Protein AF-A0A1J0R4N8-F1 (afdb_monomer_lite)

Radius of gyration: 33.68 Å; chains: 1; bounding box: 66×41×117 Å

pLDDT: mean 84.37, std 12.67, range [44.47, 95.69]

Organism: NCBI:txid5691

Secondary s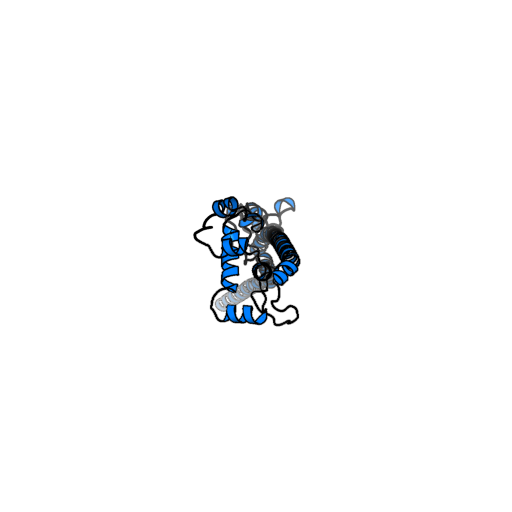tructure (DSSP, 8-state):
-HHHHHHHHHHHHHHHHHHHHHTTSSTTHHHHHHHHHHHHHHT---PPPEEESSTT-TT--EEEHHHHHHHHHHHHHHHHHTT--HHHHHHHH-TTTT-SHHHHHHTT-GGG-TT-SHHHHHHHHHHHHHHHSSSHHHHHHHHHHTSSPPHHHHHHHHHHHHHHHHHHHHHHHHHHHHHHHHHHHHHHHHHHHHHHHHHHHHHHH--SGGG--TTS-------GGGSTTTT--S-HHHHSSPPPTTTGGGSTTT-HHHHHHH-

InterPro domains:
  IPR025932 Trypanosome variant surface glycoprotein, B-type, N-terminal domain [PF13206] (22-263)

Sequence (263 aa):
MQQLTEILLAIALSIIFVARYTSAADQNAKEFKDMCALVKLLIKTIPDAVVALEPTNPSSDTTSIEKAVSGIVKRIKKLNLTVVEQEIEEVLKEKTKYDSWQKVKDAKRDGYFKTGEYKTVEELRKIYDEIIKNDPPAQQWRATYKLPFPEAKGQKLRPAFRQLSEAALALQSESQTLQNRARTSQNAALRPALSALYGKAYEKSLTSDGQLKATELWAEKPPKAAFPCATATAQHTQMCTPASTAAAANRPGGALAADIICL

Structure (mmCIF, N/CA/C/O backbone):
data_AF-A0A1J0R4N8-F1
#
_entry.id   AF-A0A1J0R4N8-F1
#
loop_
_atom_site.group_PDB
_atom_site.id
_atom_site.type_symbol
_atom_site.label_atom_id
_atom_site.label_alt_id
_atom_site.label_comp_id
_atom_site.label_asym_id
_atom_site.label_entity_id
_atom_site.label_seq_id
_atom_site.pdbx_PDB_ins_code
_atom_site.Cartn_x
_atom_site.Cartn_y
_atom_site.Cartn_z
_atom_site.occupancy
_atom_site.B_iso_or_equiv
_atom_site.auth_seq_id
_atom_site.auth_comp_id
_atom_site.auth_asym_id
_atom_site.auth_atom_id
_atom_site.pdbx_PDB_model_num
ATOM 1 N N . MET A 1 1 ? 17.150 -6.303 -85.631 1.00 54.25 1 MET A N 1
ATOM 2 C CA . MET A 1 1 ? 18.014 -7.074 -84.705 1.00 54.25 1 MET A CA 1
ATOM 3 C C . MET A 1 1 ? 18.535 -6.225 -83.550 1.00 54.25 1 MET A C 1
ATOM 5 O O . MET A 1 1 ? 18.325 -6.634 -82.425 1.00 54.25 1 MET A O 1
ATOM 9 N N . GLN A 1 2 ? 19.106 -5.039 -83.788 1.00 52.66 2 GLN A N 1
ATOM 10 C CA . GLN A 1 2 ? 19.698 -4.174 -82.747 1.00 52.66 2 GLN A CA 1
ATOM 11 C C . GLN A 1 2 ? 18.733 -3.749 -81.618 1.00 52.66 2 GLN A C 1
ATOM 13 O O . GLN A 1 2 ? 19.093 -3.781 -80.449 1.00 52.66 2 GLN A O 1
ATOM 18 N N . GLN A 1 3 ? 17.473 -3.468 -81.957 1.00 53.50 3 GLN A N 1
ATOM 19 C CA . GLN A 1 3 ? 16.422 -3.130 -80.986 1.00 53.50 3 GLN A CA 1
ATOM 20 C C . GLN A 1 3 ? 16.043 -4.303 -80.062 1.00 53.50 3 GLN A C 1
ATOM 22 O O . GLN A 1 3 ? 15.664 -4.095 -78.916 1.00 53.50 3 GLN A O 1
ATOM 27 N N . LEU A 1 4 ? 16.165 -5.546 -80.545 1.00 56.44 4 LEU A N 1
ATOM 28 C CA . LEU A 1 4 ? 15.848 -6.739 -79.755 1.00 56.44 4 LEU A CA 1
ATOM 29 C C . LEU A 1 4 ? 16.944 -7.014 -78.714 1.00 56.44 4 LEU A C 1
ATOM 31 O O . LEU A 1 4 ? 16.650 -7.430 -77.596 1.00 56.44 4 LEU A O 1
ATOM 35 N N . THR A 1 5 ? 18.204 -6.746 -79.072 1.00 64.56 5 THR A N 1
ATOM 36 C CA . THR A 1 5 ? 19.367 -6.931 -78.198 1.00 64.56 5 THR A CA 1
ATOM 37 C C . THR A 1 5 ? 19.393 -5.925 -77.046 1.00 64.56 5 THR A C 1
ATOM 39 O O . THR A 1 5 ? 19.723 -6.305 -75.925 1.00 64.56 5 THR A O 1
ATOM 42 N N . GLU A 1 6 ? 18.989 -4.671 -77.278 1.00 63.34 6 GLU A N 1
ATOM 43 C CA . GLU A 1 6 ? 18.889 -3.659 -76.212 1.00 63.34 6 GLU A CA 1
ATOM 44 C C . GLU A 1 6 ? 17.753 -3.952 -75.224 1.00 63.34 6 GLU A C 1
ATOM 46 O O . GLU A 1 6 ? 17.936 -3.814 -74.014 1.00 63.34 6 GLU A O 1
ATOM 51 N N . ILE A 1 7 ? 16.609 -4.442 -75.715 1.00 66.69 7 ILE A N 1
ATOM 52 C CA . ILE A 1 7 ? 15.480 -4.844 -74.862 1.00 66.69 7 ILE A CA 1
ATOM 53 C C . ILE A 1 7 ? 15.866 -6.041 -73.979 1.00 66.69 7 ILE A C 1
ATOM 55 O O . ILE A 1 7 ? 15.589 -6.040 -72.781 1.00 66.69 7 ILE A O 1
ATOM 59 N N . LEU A 1 8 ? 16.561 -7.040 -74.534 1.00 66.81 8 LEU A N 1
ATOM 60 C CA . LEU A 1 8 ? 17.031 -8.205 -73.773 1.00 66.81 8 LEU A CA 1
ATOM 61 C C . LEU A 1 8 ? 18.074 -7.834 -72.708 1.00 66.81 8 LEU A C 1
ATOM 63 O O . LEU A 1 8 ? 18.021 -8.362 -71.597 1.00 66.81 8 LEU A O 1
ATOM 67 N N . LEU A 1 9 ? 18.980 -6.897 -73.006 1.00 66.62 9 LEU A N 1
ATOM 68 C CA . LEU A 1 9 ? 19.971 -6.405 -72.045 1.00 66.62 9 LEU A CA 1
ATOM 69 C C . LEU A 1 9 ? 19.313 -5.610 -70.904 1.00 66.62 9 LEU A C 1
ATOM 71 O O . LEU A 1 9 ? 19.652 -5.815 -69.738 1.00 66.62 9 LEU A O 1
ATOM 75 N N . ALA A 1 10 ? 18.340 -4.749 -71.222 1.00 62.66 10 ALA A N 1
ATOM 76 C CA . ALA A 1 10 ? 17.587 -3.987 -70.229 1.00 62.66 10 ALA A CA 1
ATOM 77 C C . ALA A 1 10 ? 16.784 -4.905 -69.293 1.00 62.66 10 ALA A C 1
ATOM 79 O O . ALA A 1 10 ? 16.782 -4.698 -68.078 1.00 62.66 10 ALA A O 1
ATOM 80 N N . ILE A 1 11 ? 16.162 -5.962 -69.826 1.00 65.25 11 ILE A N 1
ATOM 81 C CA . ILE A 1 11 ? 15.432 -6.961 -69.032 1.00 65.25 11 ILE A CA 1
ATOM 82 C C . ILE A 1 11 ? 16.395 -7.760 -68.142 1.00 65.25 11 ILE A C 1
ATOM 84 O O . ILE A 1 11 ? 16.130 -7.917 -66.951 1.00 65.25 11 ILE A O 1
ATOM 88 N N . ALA A 1 12 ? 17.538 -8.206 -68.672 1.00 63.66 12 ALA A N 1
ATOM 89 C CA . ALA A 1 12 ? 18.538 -8.937 -67.894 1.00 63.66 12 ALA A CA 1
ATOM 90 C C . ALA A 1 12 ? 19.103 -8.090 -66.738 1.00 63.66 12 ALA A C 1
ATOM 92 O O . ALA A 1 12 ? 19.186 -8.568 -65.607 1.00 63.66 12 ALA A O 1
ATOM 93 N N . LEU A 1 13 ? 19.414 -6.812 -66.986 1.00 55.12 13 LEU A N 1
ATOM 94 C CA . LEU A 1 13 ? 19.850 -5.879 -65.944 1.00 55.12 13 LEU A CA 1
ATOM 95 C C . LEU A 1 13 ? 18.746 -5.633 -64.906 1.00 55.12 13 LEU A C 1
ATOM 97 O O . LEU A 1 13 ? 19.024 -5.661 -63.710 1.00 55.12 13 LEU A O 1
ATOM 101 N N . SER A 1 14 ? 17.492 -5.480 -65.337 1.00 53.75 14 SER A N 1
ATOM 102 C CA . SER A 1 14 ? 16.346 -5.290 -64.435 1.00 53.75 14 SER A CA 1
ATOM 103 C C . SER A 1 14 ? 16.150 -6.487 -63.499 1.00 53.75 14 SER A C 1
ATOM 105 O O . SER A 1 14 ? 15.942 -6.305 -62.302 1.00 53.75 14 SER A O 1
ATOM 107 N N . ILE A 1 15 ? 16.291 -7.716 -64.007 1.00 56.03 15 ILE A N 1
ATOM 108 C CA . ILE A 1 15 ? 16.183 -8.945 -63.205 1.00 56.03 15 ILE A CA 1
ATOM 109 C C . ILE A 1 15 ? 17.337 -9.048 -62.196 1.00 56.03 15 ILE A C 1
ATOM 111 O O . ILE A 1 15 ? 17.105 -9.381 -61.034 1.00 56.03 15 ILE A O 1
ATOM 115 N N . ILE A 1 16 ? 18.567 -8.707 -62.597 1.00 57.62 16 ILE A N 1
ATOM 116 C CA . ILE A 1 16 ? 19.735 -8.707 -61.701 1.00 57.62 16 ILE A CA 1
ATOM 117 C C . ILE A 1 16 ? 19.583 -7.653 -60.593 1.00 57.62 16 ILE A C 1
ATOM 119 O O . ILE A 1 16 ? 19.902 -7.933 -59.437 1.00 57.62 16 ILE A O 1
ATOM 123 N N . PHE A 1 17 ? 19.067 -6.461 -60.912 1.00 50.50 17 PHE A N 1
ATOM 124 C CA . PHE A 1 17 ? 18.805 -5.421 -59.915 1.00 50.50 17 PHE A CA 1
ATOM 125 C C . PHE A 1 17 ? 17.674 -5.828 -58.953 1.00 50.50 17 PHE A C 1
ATOM 127 O O . PHE A 1 17 ? 17.855 -5.733 -57.742 1.00 50.50 17 PHE A O 1
ATOM 134 N N . VAL A 1 18 ? 16.556 -6.374 -59.443 1.00 51.47 18 VAL A N 1
ATOM 135 C CA . VAL A 1 18 ? 15.425 -6.815 -58.597 1.00 51.47 18 VAL A CA 1
ATOM 136 C C . VAL A 1 18 ? 15.798 -8.005 -57.697 1.00 51.47 18 VAL A C 1
ATOM 138 O O . VAL A 1 18 ? 15.399 -8.047 -56.530 1.00 51.47 18 VAL A O 1
ATOM 141 N N . ALA A 1 19 ? 16.625 -8.936 -58.178 1.00 48.19 19 ALA A N 1
ATOM 142 C CA . ALA A 1 19 ? 17.113 -10.060 -57.376 1.00 48.19 19 ALA A CA 1
ATOM 143 C C . ALA A 1 19 ? 18.028 -9.618 -56.215 1.00 48.19 19 ALA A C 1
ATOM 145 O O . ALA A 1 19 ? 18.017 -10.244 -55.159 1.00 48.19 19 ALA A O 1
ATOM 146 N N . ARG A 1 20 ? 18.778 -8.514 -56.366 1.00 49.88 20 ARG A N 1
ATOM 147 C CA . ARG A 1 20 ? 19.627 -7.968 -55.289 1.00 49.88 20 ARG A CA 1
ATOM 148 C C . ARG A 1 20 ? 18.854 -7.186 -54.225 1.00 49.88 20 ARG A C 1
ATOM 150 O O . ARG A 1 20 ? 19.290 -7.157 -53.078 1.00 49.88 20 ARG A O 1
ATOM 157 N N . TYR A 1 21 ? 17.716 -6.583 -54.574 1.00 47.16 21 TYR A N 1
ATOM 158 C CA . TYR A 1 21 ? 16.869 -5.864 -53.612 1.00 47.16 21 TYR A CA 1
ATOM 159 C C . TYR A 1 21 ? 15.943 -6.792 -52.814 1.00 47.16 21 TYR A C 1
ATOM 161 O O . TYR A 1 21 ? 15.677 -6.533 -51.643 1.00 47.16 21 TYR A O 1
ATOM 169 N N . THR A 1 22 ? 15.485 -7.896 -53.406 1.00 44.47 22 THR A N 1
ATOM 170 C CA . THR A 1 22 ? 14.571 -8.844 -52.739 1.00 44.47 22 THR A CA 1
ATOM 171 C C . THR A 1 22 ? 15.272 -9.747 -51.726 1.00 44.47 22 THR A C 1
ATOM 173 O O . THR A 1 22 ? 14.683 -10.072 -50.701 1.00 44.47 22 THR A O 1
ATOM 176 N N . SER A 1 23 ? 16.554 -10.073 -51.925 1.00 48.22 23 SER A N 1
ATOM 177 C CA . SER A 1 23 ? 17.339 -10.816 -50.932 1.00 48.22 23 SER A CA 1
ATOM 178 C C . SER A 1 23 ? 17.710 -9.997 -49.693 1.00 48.22 23 SER A C 1
ATOM 180 O O . SER A 1 23 ? 18.117 -10.591 -48.706 1.00 48.22 23 SER A O 1
ATOM 182 N N . ALA A 1 24 ? 17.627 -8.663 -49.736 1.00 48.69 24 ALA A N 1
ATOM 183 C CA . ALA A 1 24 ? 18.044 -7.785 -48.639 1.00 48.69 24 ALA A CA 1
ATOM 184 C C . ALA A 1 24 ? 16.918 -7.484 -47.629 1.00 48.69 24 ALA A C 1
ATOM 186 O O . ALA A 1 24 ? 17.207 -7.214 -46.469 1.00 48.69 24 ALA A O 1
ATOM 187 N N . ALA A 1 25 ? 15.646 -7.557 -48.039 1.00 53.44 25 ALA A N 1
ATOM 188 C CA . ALA A 1 25 ? 14.509 -7.194 -47.185 1.00 53.44 25 ALA A CA 1
ATOM 189 C C . ALA A 1 25 ? 14.223 -8.203 -46.051 1.00 53.44 25 ALA A C 1
ATOM 191 O O . ALA A 1 25 ? 13.671 -7.813 -45.027 1.00 53.44 25 ALA A O 1
ATOM 192 N N . ASP A 1 26 ? 14.631 -9.467 -46.208 1.00 57.31 26 ASP A N 1
ATOM 193 C CA . ASP A 1 26 ? 14.373 -10.544 -45.235 1.00 57.31 26 ASP A CA 1
ATOM 194 C C . ASP A 1 26 ? 15.620 -11.018 -44.468 1.00 57.31 26 ASP A C 1
ATOM 196 O O . ASP A 1 26 ? 15.500 -11.848 -43.568 1.00 57.31 26 ASP A O 1
ATOM 200 N N . GLN A 1 27 ? 16.815 -10.492 -44.774 1.00 70.56 27 GLN A N 1
ATOM 201 C CA . GLN A 1 27 ? 18.069 -10.940 -44.137 1.00 70.56 27 GLN A CA 1
ATOM 202 C C . GLN A 1 27 ? 18.081 -10.745 -42.621 1.00 70.56 27 GLN A C 1
ATOM 204 O O . GLN A 1 27 ? 18.673 -11.559 -41.922 1.00 70.56 27 GLN A O 1
ATOM 209 N N . ASN A 1 28 ? 17.389 -9.709 -42.140 1.00 77.44 28 ASN A N 1
ATOM 210 C CA . ASN A 1 28 ? 17.361 -9.329 -40.730 1.00 77.44 28 ASN A CA 1
ATOM 211 C C . ASN A 1 28 ? 15.956 -9.441 -40.110 1.00 77.44 28 ASN A C 1
ATOM 213 O O . ASN A 1 28 ? 15.725 -8.987 -38.989 1.00 77.44 28 ASN A O 1
ATOM 217 N N . ALA A 1 29 ? 14.975 -10.005 -40.829 1.00 79.75 29 ALA A N 1
ATOM 218 C CA . ALA A 1 29 ? 13.579 -10.027 -40.381 1.00 79.75 29 ALA A CA 1
ATOM 219 C C . ALA A 1 29 ? 13.396 -10.834 -39.085 1.00 79.75 29 ALA A C 1
ATOM 221 O O . ALA A 1 29 ? 12.592 -10.474 -38.216 1.00 79.75 29 ALA A O 1
ATOM 222 N N . LYS A 1 30 ? 14.166 -11.917 -38.928 1.00 83.25 30 LYS A N 1
ATOM 223 C CA . LYS A 1 30 ? 14.169 -12.733 -37.712 1.00 83.25 30 LYS A CA 1
ATOM 224 C C . LYS A 1 30 ? 14.778 -11.957 -36.542 1.00 83.25 30 LYS A C 1
ATOM 226 O O . LYS A 1 30 ? 14.165 -11.884 -35.481 1.00 83.25 30 LYS A O 1
ATOM 231 N N . GLU A 1 31 ? 15.939 -11.353 -36.746 1.00 83.88 31 GLU A N 1
ATOM 232 C CA . GLU A 1 31 ? 16.668 -10.545 -35.769 1.00 83.88 31 GLU A CA 1
ATOM 233 C C . GLU A 1 31 ? 15.806 -9.366 -35.305 1.00 83.88 31 GLU A C 1
ATOM 235 O O . GLU A 1 31 ? 15.663 -9.138 -34.106 1.00 83.88 31 GLU A O 1
ATOM 240 N N . PHE A 1 32 ? 15.134 -8.680 -36.233 1.00 83.88 32 PHE A N 1
ATOM 241 C CA . PHE A 1 32 ? 14.229 -7.578 -35.922 1.00 83.88 32 PHE A CA 1
ATOM 242 C C . PHE A 1 32 ? 13.027 -8.044 -35.090 1.00 83.88 32 PHE A C 1
ATOM 244 O O . PHE A 1 32 ? 12.632 -7.380 -34.127 1.00 83.88 32 PHE A O 1
ATOM 251 N N . LYS A 1 33 ? 12.455 -9.214 -35.405 1.00 85.81 33 LYS A N 1
ATOM 252 C CA . LYS A 1 33 ? 11.376 -9.823 -34.611 1.00 85.81 33 LYS A CA 1
ATOM 253 C C . LYS A 1 33 ? 11.841 -10.174 -33.195 1.00 85.81 33 LYS A C 1
ATOM 255 O O . LYS A 1 33 ? 11.110 -9.900 -32.238 1.00 85.81 33 LYS A O 1
ATOM 260 N N . ASP A 1 34 ? 13.035 -10.744 -33.059 1.00 86.56 34 ASP A N 1
ATOM 261 C CA . ASP A 1 34 ? 13.631 -11.092 -31.767 1.00 86.56 34 ASP A CA 1
ATOM 262 C C . ASP A 1 34 ? 13.902 -9.814 -30.942 1.00 86.56 34 ASP A C 1
ATOM 264 O O . ASP A 1 34 ? 13.509 -9.730 -29.774 1.00 86.56 34 ASP A O 1
ATOM 268 N N . MET A 1 35 ? 14.438 -8.755 -31.562 1.00 88.88 35 MET A N 1
ATOM 269 C CA . MET A 1 35 ? 14.619 -7.445 -30.923 1.00 88.88 35 MET A CA 1
ATOM 270 C C . MET A 1 35 ? 13.286 -6.803 -30.515 1.00 88.88 35 MET A C 1
ATOM 272 O O . MET A 1 35 ? 13.175 -6.272 -29.411 1.00 88.88 35 MET A O 1
ATOM 276 N N . CYS A 1 36 ? 12.231 -6.907 -31.330 1.00 87.56 36 CYS A N 1
ATOM 277 C CA . CYS A 1 36 ? 10.890 -6.448 -30.954 1.00 87.56 36 CYS A CA 1
ATOM 278 C C . CYS A 1 36 ? 10.353 -7.178 -29.712 1.00 87.56 36 CYS A C 1
ATOM 280 O O . CYS A 1 36 ? 9.673 -6.570 -28.882 1.00 87.56 36 CYS A O 1
ATOM 282 N N . ALA A 1 37 ? 10.628 -8.479 -29.574 1.00 90.19 37 ALA A N 1
ATOM 283 C CA . ALA A 1 37 ? 10.253 -9.241 -28.386 1.00 90.19 37 ALA A CA 1
ATOM 284 C C . ALA A 1 37 ? 11.021 -8.761 -27.142 1.00 90.19 37 ALA A C 1
ATOM 286 O O . ALA A 1 37 ? 10.414 -8.603 -26.081 1.00 90.19 37 ALA A O 1
ATOM 287 N N . LEU A 1 38 ? 12.313 -8.447 -27.284 1.00 92.50 38 LEU A N 1
ATOM 288 C CA . LEU A 1 38 ? 13.119 -7.849 -26.217 1.00 92.50 38 LEU A CA 1
ATOM 289 C C . LEU A 1 38 ? 12.609 -6.458 -25.821 1.00 92.50 38 LEU A C 1
ATOM 291 O O . LEU A 1 38 ? 12.445 -6.202 -24.632 1.00 92.50 38 LEU A O 1
ATOM 295 N N . VAL A 1 39 ? 12.266 -5.590 -26.781 1.00 92.06 39 VAL A N 1
ATOM 296 C CA . VAL A 1 39 ? 11.642 -4.287 -26.482 1.00 92.06 39 VAL A CA 1
ATOM 297 C C . VAL A 1 39 ? 10.373 -4.493 -25.662 1.00 92.06 39 VAL A C 1
ATOM 299 O O . VAL A 1 39 ? 10.239 -3.897 -24.598 1.00 92.06 39 VAL A O 1
ATOM 302 N N . LYS A 1 40 ? 9.471 -5.381 -26.109 1.00 91.62 40 LYS A N 1
ATOM 303 C CA . LYS A 1 40 ? 8.220 -5.692 -25.397 1.00 91.62 40 LYS A CA 1
ATOM 304 C C . LYS A 1 40 ? 8.459 -6.198 -23.977 1.00 91.62 40 LYS A C 1
ATOM 306 O O . LYS A 1 40 ? 7.655 -5.893 -23.104 1.00 91.62 40 LYS A O 1
ATOM 311 N N . LEU A 1 41 ? 9.525 -6.964 -23.749 1.00 92.00 41 LEU A N 1
ATOM 312 C CA . LEU A 1 41 ? 9.912 -7.432 -22.421 1.00 92.00 41 LEU A CA 1
ATOM 313 C C . LEU A 1 41 ? 10.419 -6.279 -21.541 1.00 92.00 41 LEU A C 1
ATOM 315 O O . LEU A 1 41 ? 9.984 -6.164 -20.400 1.00 92.00 41 LEU A O 1
ATOM 319 N N . LEU A 1 42 ? 11.298 -5.422 -22.072 1.00 91.94 42 LEU A N 1
ATOM 320 C CA . LEU A 1 42 ? 11.951 -4.337 -21.328 1.00 91.94 42 LEU A CA 1
ATOM 321 C C . LEU A 1 42 ? 10.999 -3.195 -20.944 1.00 91.94 42 LEU A C 1
ATOM 323 O O . LEU A 1 42 ? 11.244 -2.519 -19.950 1.00 91.94 42 LEU A O 1
ATOM 327 N N . ILE A 1 43 ? 9.917 -2.988 -21.703 1.00 91.88 43 ILE A N 1
ATOM 328 C CA . ILE A 1 43 ? 8.888 -1.976 -21.395 1.00 91.88 43 ILE A CA 1
ATOM 329 C C . ILE A 1 43 ? 7.690 -2.541 -20.624 1.00 91.88 43 ILE A C 1
ATOM 331 O O . ILE A 1 43 ? 6.748 -1.800 -20.333 1.00 91.88 43 ILE A O 1
ATOM 335 N N . LYS A 1 44 ? 7.671 -3.854 -20.358 1.00 90.38 44 LYS A N 1
ATOM 336 C CA . LYS A 1 44 ? 6.523 -4.537 -19.759 1.00 90.38 44 LYS A CA 1
ATOM 337 C C . LYS A 1 44 ? 6.281 -4.050 -18.331 1.00 90.38 44 LYS A C 1
ATOM 339 O O . LYS A 1 44 ? 7.216 -3.840 -17.566 1.00 90.38 44 LYS A O 1
ATOM 344 N N . THR A 1 45 ? 5.008 -3.985 -17.955 1.00 91.31 45 THR A N 1
ATOM 345 C CA . THR A 1 45 ? 4.572 -3.790 -16.568 1.00 91.31 45 THR A CA 1
ATOM 346 C C . THR A 1 45 ? 5.154 -4.867 -15.650 1.00 91.31 45 THR A C 1
ATOM 348 O O . THR A 1 45 ? 5.044 -6.063 -15.950 1.00 91.31 45 THR A O 1
ATOM 351 N N . ILE A 1 46 ? 5.658 -4.463 -14.489 1.00 89.31 46 ILE A N 1
ATOM 352 C CA . ILE A 1 46 ? 5.957 -5.332 -13.352 1.00 89.31 46 ILE A CA 1
ATOM 353 C C . ILE A 1 46 ? 4.792 -5.170 -12.361 1.00 89.31 46 ILE A C 1
ATOM 355 O O . ILE A 1 46 ? 4.762 -4.190 -11.616 1.00 89.31 46 ILE A O 1
ATOM 359 N N . PRO A 1 47 ? 3.783 -6.061 -12.391 1.00 85.94 47 PRO A N 1
ATOM 360 C CA . PRO A 1 47 ? 2.545 -5.856 -11.647 1.00 85.94 47 PRO A CA 1
ATOM 361 C C . PRO A 1 47 ? 2.763 -5.938 -10.134 1.00 85.94 47 PRO A C 1
ATOM 363 O O . PRO A 1 47 ? 3.662 -6.631 -9.648 1.00 85.94 47 PRO A O 1
ATOM 366 N N . ASP A 1 48 ? 1.890 -5.260 -9.390 1.00 88.31 48 ASP A N 1
ATOM 367 C CA . ASP A 1 48 ? 1.783 -5.444 -7.947 1.00 88.31 48 ASP A CA 1
ATOM 368 C C . ASP A 1 48 ? 1.280 -6.851 -7.608 1.00 88.31 48 ASP A C 1
ATOM 370 O O . ASP A 1 48 ? 0.507 -7.467 -8.347 1.00 88.31 48 ASP A O 1
ATOM 374 N N . ALA A 1 49 ? 1.704 -7.353 -6.448 1.00 85.88 49 ALA A N 1
ATOM 375 C CA . ALA A 1 49 ? 1.184 -8.599 -5.914 1.00 85.88 49 ALA A CA 1
ATOM 376 C C . ALA A 1 49 ? -0.290 -8.441 -5.505 1.00 85.88 49 ALA A C 1
ATOM 378 O O . ALA A 1 49 ? -0.688 -7.455 -4.876 1.00 85.88 49 ALA A O 1
ATOM 379 N N . VAL A 1 50 ? -1.086 -9.459 -5.821 1.00 90.00 50 VAL A N 1
ATOM 380 C CA . VAL A 1 50 ? -2.504 -9.543 -5.463 1.00 90.00 50 VAL A CA 1
ATOM 381 C C . VAL A 1 50 ? -2.764 -10.771 -4.601 1.00 90.00 50 VAL A C 1
ATOM 383 O O . VAL A 1 50 ? -1.998 -11.734 -4.615 1.00 90.00 50 VAL A O 1
ATOM 386 N N . VAL A 1 51 ? -3.859 -10.733 -3.848 1.00 89.44 51 VAL A N 1
ATOM 387 C CA . VAL A 1 51 ? -4.339 -11.855 -3.035 1.00 89.44 51 VAL A CA 1
ATOM 388 C C . VAL A 1 51 ? -5.750 -12.236 -3.457 1.00 89.44 51 VAL A C 1
ATOM 390 O O . VAL A 1 51 ? -6.555 -11.366 -3.794 1.00 89.44 51 VAL A O 1
ATOM 393 N N . ALA A 1 52 ? -6.054 -13.532 -3.436 1.00 88.50 52 ALA A N 1
ATOM 394 C CA . ALA A 1 52 ? -7.409 -14.030 -3.643 1.00 88.50 52 ALA A CA 1
ATOM 395 C C . ALA A 1 52 ? -8.315 -13.613 -2.473 1.00 88.50 52 ALA A C 1
ATOM 397 O O . ALA A 1 52 ? -7.894 -13.643 -1.314 1.00 88.50 52 ALA A O 1
ATOM 398 N N . LEU A 1 53 ? -9.560 -13.234 -2.771 1.00 83.25 53 LEU A N 1
ATOM 399 C CA . LEU A 1 53 ? -10.576 -12.966 -1.747 1.00 83.25 53 LEU A CA 1
ATOM 400 C C . LEU A 1 53 ? -10.967 -14.242 -0.983 1.00 83.25 53 LEU A C 1
ATOM 402 O O . LEU A 1 53 ? -11.221 -14.179 0.219 1.00 83.25 53 LEU A O 1
ATOM 406 N N . GLU A 1 54 ? -10.948 -15.389 -1.659 1.00 85.12 54 GLU A N 1
ATOM 407 C CA . GLU A 1 54 ? -11.165 -16.720 -1.097 1.00 85.12 54 GLU A CA 1
ATOM 408 C C . GLU A 1 54 ? -9.949 -17.614 -1.401 1.00 85.12 54 GLU A C 1
ATOM 410 O O . GLU A 1 54 ? -9.850 -18.176 -2.491 1.00 85.12 54 GLU A O 1
ATOM 415 N N . PRO A 1 55 ? -9.007 -17.785 -0.452 1.00 75.69 55 PRO A N 1
ATOM 416 C CA . PRO A 1 55 ? -7.743 -18.491 -0.698 1.00 75.69 55 PRO A CA 1
ATOM 417 C C . PRO A 1 55 ? -7.898 -19.951 -1.144 1.00 75.69 55 PRO A C 1
ATOM 419 O O . PRO A 1 55 ? -7.003 -20.506 -1.772 1.00 75.69 55 PRO A O 1
ATOM 422 N N . THR A 1 56 ? -9.020 -20.584 -0.800 1.00 85.44 56 THR A N 1
ATOM 423 C CA . THR A 1 56 ? -9.329 -21.981 -1.133 1.00 85.44 56 THR A CA 1
ATOM 424 C C . THR A 1 56 ? -10.072 -22.136 -2.460 1.00 85.44 56 THR A C 1
ATOM 426 O O . THR A 1 56 ? -10.315 -23.262 -2.884 1.00 85.44 56 THR A O 1
ATOM 429 N N . ASN A 1 57 ? -10.460 -21.032 -3.102 1.00 85.00 57 ASN A N 1
ATOM 430 C CA . ASN A 1 57 ? -11.207 -21.026 -4.351 1.00 85.00 57 ASN A CA 1
ATOM 431 C C . ASN A 1 57 ? -10.303 -20.505 -5.487 1.00 85.00 57 ASN A C 1
ATOM 433 O O . ASN A 1 57 ? -10.035 -19.304 -5.554 1.00 85.00 57 ASN A O 1
ATOM 437 N N . PRO A 1 58 ? -9.838 -21.372 -6.406 1.00 77.25 58 PRO A N 1
ATOM 438 C CA . PRO A 1 58 ? -8.928 -20.975 -7.484 1.00 77.25 58 PRO A CA 1
ATOM 439 C C . PRO A 1 58 ? -9.564 -20.025 -8.511 1.00 77.25 58 PRO A C 1
ATOM 441 O O . PRO A 1 58 ? -8.844 -19.414 -9.295 1.00 77.25 58 PRO A O 1
ATOM 444 N N . SER A 1 59 ? -10.892 -19.883 -8.509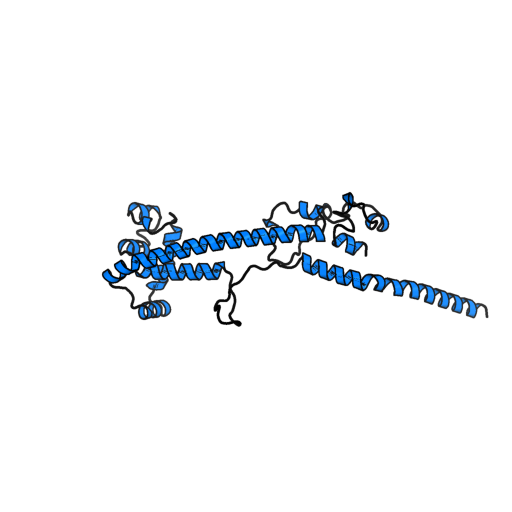 1.00 87.25 59 SER A N 1
ATOM 445 C CA . SER A 1 59 ? -11.635 -18.942 -9.357 1.00 87.25 59 SER A CA 1
ATOM 446 C C . SER A 1 59 ? -12.028 -17.658 -8.624 1.00 87.25 59 SER A C 1
ATOM 448 O O . SER A 1 59 ? -12.790 -16.860 -9.162 1.00 87.25 59 SER A O 1
ATOM 450 N N . SER A 1 60 ? -11.543 -17.460 -7.396 1.00 87.00 60 SER A N 1
ATOM 451 C CA . SER A 1 60 ? -11.811 -16.251 -6.629 1.00 87.00 60 SER A CA 1
ATOM 452 C C . SER A 1 60 ? -11.260 -15.017 -7.333 1.00 87.00 60 SER A C 1
ATOM 454 O O . SER A 1 60 ? -10.098 -14.986 -7.744 1.00 87.00 60 SER A O 1
ATOM 456 N N . ASP A 1 61 ? -12.048 -13.945 -7.313 1.00 91.69 61 ASP A N 1
ATOM 457 C CA . ASP A 1 61 ? -11.551 -12.608 -7.608 1.00 91.69 61 ASP A CA 1
ATOM 458 C C . ASP A 1 61 ? -10.350 -12.268 -6.714 1.00 91.69 61 ASP A C 1
ATOM 460 O O . ASP A 1 61 ? -10.239 -12.719 -5.563 1.00 91.69 61 ASP A O 1
ATOM 464 N N . THR A 1 62 ? -9.455 -11.439 -7.246 1.00 92.12 62 THR A N 1
ATOM 465 C CA . THR A 1 62 ? -8.271 -10.954 -6.532 1.00 92.12 62 THR A CA 1
ATOM 466 C C . THR A 1 62 ? -8.417 -9.491 -6.129 1.00 92.12 62 THR A C 1
ATOM 468 O O . THR A 1 62 ? -9.112 -8.713 -6.779 1.00 92.12 62 THR A O 1
ATOM 471 N N . THR A 1 63 ? -7.712 -9.087 -5.079 1.00 92.62 63 THR A N 1
ATOM 472 C CA . THR A 1 63 ? -7.620 -7.696 -4.630 1.00 92.62 63 THR A CA 1
ATOM 473 C C . THR A 1 63 ? -6.176 -7.331 -4.302 1.00 92.62 63 THR A C 1
ATOM 475 O O . THR A 1 63 ? -5.335 -8.204 -4.080 1.00 92.62 63 THR A O 1
ATOM 478 N N . SER A 1 64 ? -5.882 -6.032 -4.213 1.00 91.00 64 SER A N 1
ATOM 479 C CA . SER A 1 64 ? -4.608 -5.576 -3.656 1.00 91.00 64 SER A CA 1
ATOM 480 C C . SER A 1 64 ? -4.466 -5.998 -2.192 1.00 91.00 64 SER A C 1
ATOM 482 O O . SER A 1 64 ? -5.448 -6.032 -1.436 1.00 91.00 64 SER A O 1
ATOM 484 N N . ILE A 1 65 ? -3.225 -6.274 -1.786 1.00 90.56 65 ILE A N 1
ATOM 485 C CA . ILE A 1 65 ? -2.867 -6.602 -0.400 1.00 90.56 65 ILE A CA 1
ATOM 486 C C . ILE A 1 65 ? -3.326 -5.484 0.546 1.00 90.56 65 ILE A C 1
ATOM 488 O O . ILE A 1 65 ? -3.959 -5.763 1.562 1.00 90.56 65 ILE A O 1
ATOM 492 N N . GLU A 1 66 ? -3.096 -4.217 0.184 1.00 90.06 66 GLU A N 1
ATOM 493 C CA . GLU A 1 66 ? -3.541 -3.054 0.959 1.00 90.06 66 GLU A CA 1
ATOM 494 C C . GLU A 1 66 ? -5.045 -3.079 1.261 1.00 90.06 66 GLU A C 1
ATOM 496 O O . GLU A 1 66 ? -5.454 -2.877 2.409 1.00 90.06 66 GLU A O 1
ATOM 501 N N . LYS A 1 67 ? -5.880 -3.357 0.252 1.00 91.81 67 LYS A N 1
ATOM 502 C CA . LYS A 1 67 ? -7.337 -3.393 0.418 1.00 91.81 67 LYS A CA 1
ATOM 503 C C . LYS A 1 67 ? -7.771 -4.586 1.269 1.00 91.81 67 LYS A C 1
ATOM 505 O O . LYS A 1 67 ? -8.649 -4.424 2.119 1.00 91.81 67 LYS A O 1
ATOM 510 N N . ALA A 1 68 ? -7.142 -5.749 1.092 1.00 90.88 68 ALA A N 1
ATOM 511 C CA . ALA A 1 68 ? -7.408 -6.929 1.914 1.00 90.88 68 ALA A CA 1
ATOM 512 C C . ALA A 1 68 ? -7.080 -6.673 3.395 1.00 90.88 68 ALA A C 1
ATOM 514 O O . ALA A 1 68 ? -7.943 -6.828 4.262 1.00 90.88 68 ALA A O 1
ATOM 515 N N . VAL A 1 69 ? -5.863 -6.203 3.681 1.00 91.94 69 VAL A N 1
ATOM 516 C CA . VAL A 1 69 ? -5.394 -5.934 5.048 1.00 91.94 69 VAL A CA 1
ATOM 517 C C . VAL A 1 69 ? -6.202 -4.811 5.697 1.00 91.94 69 VAL A C 1
ATOM 519 O O . VAL A 1 69 ? -6.661 -4.965 6.828 1.00 91.94 69 VAL A O 1
ATOM 522 N N . SER A 1 70 ? -6.484 -3.722 4.976 1.00 91.88 70 SER A N 1
ATOM 523 C CA . SER A 1 70 ? -7.330 -2.631 5.486 1.00 91.88 70 SER A CA 1
ATOM 524 C C . SER A 1 70 ? -8.752 -3.103 5.801 1.00 91.88 70 SER A C 1
ATOM 526 O O . SER A 1 70 ? -9.339 -2.690 6.803 1.00 91.88 70 SER A O 1
ATOM 528 N N . GLY A 1 71 ? -9.302 -4.016 4.993 1.00 91.44 71 GLY A N 1
ATOM 529 C CA . GLY A 1 71 ? -10.586 -4.660 5.265 1.00 91.44 71 GLY A CA 1
ATOM 530 C C . GLY A 1 71 ? -10.575 -5.488 6.554 1.00 91.44 71 GLY A C 1
ATOM 531 O O . GLY A 1 71 ? -11.514 -5.394 7.348 1.00 91.44 71 GLY A O 1
ATOM 532 N N . ILE A 1 72 ? -9.509 -6.256 6.796 1.00 91.06 72 ILE A N 1
ATOM 533 C CA . ILE A 1 72 ? -9.320 -7.040 8.028 1.00 91.06 72 ILE A CA 1
ATOM 534 C C . ILE A 1 72 ? -9.204 -6.114 9.244 1.00 91.06 72 ILE A C 1
ATOM 536 O O . ILE A 1 72 ? -9.949 -6.280 10.211 1.00 91.06 72 ILE A O 1
ATOM 540 N N . VAL A 1 73 ? -8.343 -5.093 9.174 1.00 93.31 73 VAL A N 1
ATOM 541 C CA . VAL A 1 73 ? -8.169 -4.096 10.244 1.00 93.31 73 VAL A CA 1
ATOM 542 C C . VAL A 1 73 ? -9.494 -3.414 10.569 1.00 93.31 73 VAL A C 1
ATOM 544 O O . VAL A 1 73 ? -9.856 -3.310 11.740 1.00 93.31 73 VAL A O 1
ATOM 547 N N . LYS A 1 74 ? -10.271 -3.010 9.554 1.00 93.56 74 LYS A N 1
ATOM 548 C CA . LYS A 1 74 ? -11.597 -2.410 9.755 1.00 93.56 74 LYS A CA 1
ATOM 549 C C . LYS A 1 74 ? -12.549 -3.359 10.488 1.00 93.56 74 LYS A C 1
ATOM 551 O O . LYS A 1 74 ? -13.233 -2.931 11.416 1.00 93.56 74 LYS A O 1
ATOM 556 N N . ARG A 1 75 ? -12.597 -4.642 10.106 1.00 92.44 75 ARG A N 1
ATOM 557 C CA . ARG A 1 75 ? -13.440 -5.653 10.775 1.00 92.44 75 ARG A CA 1
ATOM 558 C C . ARG A 1 75 ? -13.028 -5.858 12.233 1.00 92.44 75 ARG A C 1
ATOM 560 O O . ARG A 1 75 ? -13.895 -5.929 13.098 1.00 92.44 75 ARG A O 1
ATOM 567 N N . ILE A 1 76 ? -11.727 -5.895 12.515 1.00 93.81 76 ILE A N 1
ATOM 568 C CA . ILE A 1 76 ? -11.204 -6.044 13.879 1.00 93.81 76 ILE A CA 1
ATOM 569 C C . ILE A 1 76 ? -11.495 -4.795 14.720 1.00 93.81 76 ILE A C 1
ATOM 571 O O . ILE A 1 76 ? -12.000 -4.929 15.832 1.00 93.81 76 ILE A O 1
ATOM 575 N N . LYS A 1 77 ? -11.303 -3.584 14.173 1.00 92.94 77 LYS A N 1
ATOM 576 C CA . LYS A 1 77 ? -11.743 -2.331 14.815 1.00 92.94 77 LYS A CA 1
ATOM 577 C C . LYS A 1 77 ? -13.244 -2.371 15.119 1.00 92.94 77 LYS A C 1
ATOM 579 O O . LYS A 1 77 ? -13.641 -2.054 16.235 1.00 92.94 77 LYS A O 1
ATOM 584 N N . LYS A 1 78 ? -14.076 -2.827 14.171 1.00 93.75 78 LYS A N 1
ATOM 585 C CA . LYS A 1 78 ? -15.527 -2.979 14.369 1.00 93.75 78 LYS A CA 1
ATOM 586 C C . LYS A 1 78 ? -15.845 -3.922 15.529 1.00 93.75 78 LYS A C 1
ATOM 588 O O . LYS A 1 78 ? -16.673 -3.572 16.360 1.00 93.75 78 LYS A O 1
ATOM 593 N N . LEU A 1 79 ? -15.175 -5.074 15.621 1.00 93.00 79 LEU A N 1
ATOM 594 C CA . LEU A 1 79 ? -15.325 -6.001 16.750 1.00 93.00 79 LEU A CA 1
ATOM 595 C C . LEU A 1 79 ? -14.901 -5.357 18.074 1.00 93.00 79 LEU A C 1
ATOM 597 O O . LEU A 1 79 ? -15.656 -5.407 19.042 1.00 93.00 79 LEU A O 1
ATOM 601 N N . ASN A 1 80 ? -13.743 -4.699 18.111 1.00 93.50 80 ASN A N 1
ATOM 602 C CA . ASN A 1 80 ? -13.231 -4.036 19.310 1.00 93.50 80 ASN A CA 1
ATOM 603 C C . ASN A 1 80 ? -14.171 -2.930 19.822 1.00 93.50 80 ASN A C 1
ATOM 605 O O . ASN A 1 80 ? -14.350 -2.769 21.026 1.00 93.50 80 ASN A O 1
ATOM 609 N N . LEU A 1 81 ? -14.846 -2.224 18.912 1.00 94.19 81 LEU A N 1
ATOM 610 C CA . LEU A 1 81 ? -15.836 -1.201 19.249 1.00 94.19 81 LEU A CA 1
ATOM 611 C C . LEU A 1 81 ? -17.136 -1.765 19.852 1.00 94.19 81 LEU A C 1
ATOM 613 O O . LEU A 1 81 ? -17.869 -1.020 20.495 1.00 94.19 81 LEU A O 1
ATOM 617 N N . THR A 1 82 ? -17.428 -3.065 19.704 1.00 93.19 82 THR A N 1
ATOM 618 C CA . THR A 1 82 ? -18.622 -3.690 20.319 1.00 93.19 82 THR A CA 1
ATOM 619 C C . THR A 1 82 ? -18.513 -3.889 21.830 1.00 93.19 82 THR A C 1
ATOM 621 O O . THR A 1 82 ? -19.518 -4.147 22.489 1.00 93.19 82 THR A O 1
ATOM 624 N N . VAL A 1 83 ? -17.297 -3.801 22.371 1.00 94.31 83 VAL A N 1
ATOM 625 C CA . VAL A 1 83 ? -16.993 -4.006 23.794 1.00 94.31 83 VAL A CA 1
ATOM 626 C C . VAL A 1 83 ? -16.327 -2.782 24.404 1.00 94.31 83 VAL A C 1
ATOM 628 O O . VAL A 1 83 ? -15.733 -2.889 25.470 1.00 94.31 83 VAL A O 1
ATOM 631 N N . VAL A 1 84 ? -16.367 -1.634 23.733 1.00 92.88 84 VAL A N 1
ATOM 632 C CA . VAL A 1 84 ? -15.688 -0.426 24.201 1.00 92.88 84 VAL A CA 1
ATOM 633 C C . VAL A 1 84 ? -16.238 0.032 25.561 1.00 92.88 84 VAL A C 1
ATOM 635 O O . VAL A 1 84 ? -17.382 -0.255 25.912 1.00 92.88 84 VAL A O 1
ATOM 638 N N . GLU A 1 85 ? -15.410 0.677 26.376 1.00 92.44 85 GLU A N 1
ATOM 639 C CA . GLU A 1 85 ? -15.823 1.269 27.648 1.00 92.44 85 GLU A CA 1
ATOM 640 C C . GLU A 1 85 ? -16.837 2.406 27.418 1.00 92.44 85 GLU A C 1
ATOM 642 O O . GLU A 1 85 ? -16.712 3.160 26.452 1.00 92.44 85 GLU A O 1
ATOM 647 N N . GLN A 1 86 ? -17.814 2.572 28.320 1.00 91.88 86 GLN A N 1
ATOM 648 C CA . GLN A 1 86 ? -18.877 3.587 28.191 1.00 91.88 86 GLN A CA 1
ATOM 649 C C . GLN A 1 86 ? -18.331 5.008 27.986 1.00 91.88 86 GLN A C 1
ATOM 651 O O . GLN A 1 86 ? -18.866 5.781 27.195 1.00 91.88 86 GLN A O 1
ATOM 656 N N . GLU A 1 87 ? -17.229 5.348 28.654 1.00 92.31 87 GLU A N 1
ATOM 657 C CA . GLU A 1 87 ? -16.575 6.653 28.518 1.00 92.31 87 GLU A CA 1
ATOM 658 C C . GLU A 1 87 ? -16.040 6.888 27.099 1.00 92.31 87 GLU A C 1
ATOM 660 O O . GLU A 1 87 ? -16.119 7.996 26.568 1.00 92.31 87 GLU A O 1
ATOM 665 N N . ILE A 1 88 ? -15.516 5.849 26.451 1.00 93.81 88 ILE A N 1
ATOM 666 C CA . ILE A 1 88 ? -15.049 5.936 25.066 1.00 93.81 88 ILE A CA 1
ATOM 667 C C . ILE A 1 88 ? -16.242 5.910 24.109 1.00 93.81 88 ILE A C 1
ATOM 669 O O . ILE A 1 88 ? -16.258 6.653 23.130 1.00 93.81 88 ILE A O 1
ATOM 673 N N . GLU A 1 89 ? -17.273 5.116 24.404 1.00 93.81 89 GLU A N 1
ATOM 674 C CA . GLU A 1 89 ? -18.526 5.111 23.647 1.00 93.81 89 GLU A CA 1
ATOM 675 C C . GLU A 1 89 ? -19.157 6.512 23.593 1.00 93.81 89 GLU A C 1
ATOM 677 O O . GLU A 1 89 ? -19.590 6.960 22.531 1.00 93.81 89 GLU A O 1
ATOM 682 N N . GLU A 1 90 ? -19.145 7.241 24.710 1.00 94.94 90 GLU A N 1
ATOM 683 C CA . GLU A 1 90 ? -19.603 8.629 24.777 1.00 94.94 90 GLU A CA 1
ATOM 684 C C . GLU A 1 90 ? -18.770 9.544 23.862 1.00 94.94 90 GLU A C 1
ATOM 686 O O . GLU A 1 90 ? -19.345 10.361 23.148 1.00 94.94 90 GLU A O 1
ATOM 691 N N . VAL A 1 91 ? -17.442 9.368 23.782 1.00 95.38 91 VAL A N 1
ATOM 692 C CA . VAL A 1 91 ? -16.597 10.125 22.829 1.00 95.38 91 VAL A CA 1
ATOM 693 C C . VAL A 1 91 ? -17.023 9.876 21.382 1.00 95.38 91 VAL A C 1
ATOM 695 O O . VAL A 1 91 ? -17.013 10.791 20.551 1.00 95.38 91 VAL A O 1
ATOM 698 N N . LEU A 1 92 ? -17.413 8.643 21.062 1.00 95.12 92 LEU A N 1
ATOM 699 C CA . LEU A 1 92 ? -17.848 8.268 19.719 1.00 95.12 92 LEU A CA 1
ATOM 700 C C . LEU A 1 92 ? -19.251 8.813 19.392 1.00 95.12 92 LEU A C 1
ATOM 702 O O . LEU A 1 92 ? -19.464 9.270 18.267 1.00 95.12 92 LEU A O 1
ATOM 706 N N . LYS A 1 93 ? -20.179 8.823 20.357 1.00 94.12 93 LYS A N 1
ATOM 707 C CA . LYS A 1 93 ? -21.560 9.318 20.183 1.00 94.12 93 LYS A CA 1
ATOM 708 C C . LYS A 1 93 ? -21.665 10.843 20.191 1.00 94.12 93 LYS A C 1
ATOM 710 O O . LYS A 1 93 ? -22.297 11.418 19.306 1.00 94.12 93 LYS A O 1
ATOM 715 N N . GLU A 1 94 ? -21.034 11.500 21.160 1.00 95.50 94 GLU A N 1
ATOM 716 C CA . GLU A 1 94 ? -21.191 12.933 21.435 1.00 95.50 94 GLU A CA 1
ATOM 717 C C . GLU A 1 94 ? -20.276 13.780 20.535 1.00 95.50 94 GLU A C 1
ATOM 719 O O . GLU A 1 94 ? -19.285 14.377 20.966 1.00 95.50 94 GLU A O 1
ATOM 724 N N . LYS A 1 95 ? -20.599 13.812 19.235 1.00 93.69 95 LYS A N 1
ATOM 725 C CA . LYS A 1 95 ? -19.768 14.435 18.187 1.00 93.69 95 LYS A CA 1
ATOM 726 C C . LYS A 1 95 ? -19.494 15.924 18.431 1.00 93.69 95 LYS A C 1
ATOM 728 O O . LYS A 1 95 ? -18.403 16.385 18.121 1.00 93.69 95 LYS A O 1
ATOM 733 N N . THR A 1 96 ? -20.453 16.655 19.000 1.00 94.94 96 THR A N 1
ATOM 734 C CA . THR A 1 96 ? -20.338 18.092 19.317 1.00 94.94 96 THR A CA 1
ATOM 735 C C . THR A 1 96 ? -19.507 18.347 20.576 1.00 94.94 96 THR A C 1
ATOM 737 O O . THR A 1 96 ? -18.700 19.275 20.617 1.00 94.94 96 THR A O 1
ATOM 740 N N . LYS A 1 97 ? -19.659 17.497 21.601 1.00 95.69 97 LYS A N 1
ATOM 741 C CA . LYS A 1 97 ? -18.876 17.565 22.843 1.00 95.69 97 LYS A CA 1
ATOM 742 C C . LYS A 1 97 ? -17.399 17.260 22.594 1.00 95.69 97 LYS A C 1
ATOM 744 O O . LYS A 1 97 ? -16.541 17.881 23.207 1.00 95.69 97 LYS A O 1
ATOM 749 N N . TYR A 1 98 ? -17.107 16.344 21.673 1.00 95.25 98 TYR A N 1
ATOM 750 C CA . TYR A 1 98 ? -15.755 15.898 21.334 1.00 95.25 98 TYR A CA 1
ATOM 751 C C . TYR A 1 98 ? -15.428 16.174 19.861 1.00 95.25 98 TYR A C 1
ATOM 753 O O . TYR A 1 98 ? -15.069 15.264 19.115 1.00 95.25 98 TYR A O 1
ATOM 761 N N . ASP A 1 99 ? -15.591 17.420 19.423 1.00 94.44 99 ASP A N 1
ATOM 762 C CA . ASP A 1 99 ? -15.382 17.856 18.030 1.00 94.44 99 ASP A CA 1
ATOM 763 C C . ASP A 1 99 ? -13.906 18.073 17.638 1.00 94.44 99 ASP A C 1
ATOM 765 O O . ASP A 1 99 ? -13.601 18.421 16.498 1.00 94.44 99 ASP A O 1
ATOM 769 N N . SER A 1 100 ? -12.986 17.892 18.583 1.00 94.31 100 SER A N 1
ATOM 770 C CA . SER A 1 100 ? -11.562 18.157 18.411 1.00 94.31 100 SER A CA 1
ATOM 771 C C . SER A 1 100 ? -10.726 17.269 19.323 1.00 94.31 100 SER A C 1
ATOM 773 O O . SER A 1 100 ? -11.182 16.796 20.368 1.00 94.31 100 SER A O 1
ATOM 775 N N . TRP A 1 101 ? -9.465 17.057 18.939 1.00 93.50 101 TRP A N 1
ATOM 776 C CA . TRP A 1 101 ? -8.529 16.241 19.715 1.00 93.50 101 TRP A CA 1
ATOM 777 C C . TRP A 1 101 ? -8.305 16.786 21.129 1.00 93.50 101 TRP A C 1
ATOM 779 O O . TRP A 1 101 ? -8.263 16.018 22.088 1.00 93.50 101 TRP A O 1
ATOM 789 N N . GLN A 1 102 ? -8.231 18.113 21.271 1.00 94.50 102 GLN A N 1
ATOM 790 C CA . GLN A 1 102 ? -8.025 18.754 22.567 1.00 94.50 102 GLN A CA 1
ATOM 791 C C . GLN A 1 102 ? -9.147 18.406 23.553 1.00 94.50 102 GLN A C 1
ATOM 793 O O . GLN A 1 102 ? -8.856 17.997 24.669 1.00 94.50 102 GLN A O 1
ATOM 798 N N . LYS A 1 103 ? -10.415 18.423 23.118 1.00 95.06 103 LYS A N 1
ATOM 799 C CA . LYS A 1 103 ? -11.551 18.055 23.980 1.00 95.06 103 LYS A CA 1
ATOM 800 C C . LYS A 1 103 ? -11.522 16.589 24.427 1.00 95.06 103 LYS A C 1
ATOM 802 O O . LYS A 1 103 ? -11.959 16.271 25.530 1.00 95.06 103 LYS A O 1
ATOM 807 N N . VAL A 1 104 ? -10.998 15.684 23.595 1.00 93.44 104 VAL A N 1
ATOM 808 C CA . VAL A 1 104 ? -10.806 14.268 23.968 1.00 93.44 104 VAL A CA 1
ATOM 809 C C . VAL A 1 104 ? -9.720 14.129 25.039 1.00 93.44 104 VAL A C 1
ATOM 811 O O . VAL A 1 104 ? -9.911 13.401 26.016 1.00 93.44 104 VAL A O 1
ATOM 814 N N . LYS A 1 105 ? -8.610 14.863 24.889 1.00 92.69 105 LYS A N 1
ATOM 815 C CA . LYS A 1 105 ? -7.516 14.903 25.871 1.00 92.69 105 LYS A CA 1
ATOM 816 C C . LYS A 1 105 ? -7.923 15.550 27.190 1.00 92.69 105 LYS A C 1
ATOM 818 O O . LYS A 1 105 ? -7.603 15.012 28.243 1.00 92.69 105 LYS A O 1
ATOM 823 N N . ASP A 1 106 ? -8.645 16.668 27.146 1.00 93.94 106 ASP A N 1
ATOM 824 C CA . ASP A 1 106 ? -9.109 17.380 28.344 1.00 93.94 106 ASP A CA 1
ATOM 825 C C . ASP A 1 106 ? -10.020 16.486 29.198 1.00 93.94 106 ASP A C 1
ATOM 827 O O . ASP A 1 106 ? -9.971 16.517 30.427 1.00 93.94 106 ASP A O 1
ATOM 831 N N . ALA A 1 107 ? -10.791 15.611 28.546 1.00 92.12 107 ALA A N 1
ATOM 832 C CA . ALA A 1 107 ? -11.599 14.592 29.206 1.00 92.12 107 ALA A CA 1
ATOM 833 C C . ALA A 1 107 ? -10.809 13.353 29.673 1.00 92.12 107 ALA A C 1
ATOM 835 O O . ALA A 1 107 ? -11.407 12.469 30.283 1.00 92.12 107 ALA A O 1
ATOM 836 N N . LYS A 1 108 ? -9.496 13.276 29.405 1.00 92.06 108 LYS A N 1
ATOM 837 C CA . LYS A 1 108 ? -8.594 12.148 29.719 1.00 92.06 108 LYS A CA 1
ATOM 838 C C . LYS A 1 108 ? -9.013 10.818 29.084 1.00 92.06 108 LYS A C 1
ATOM 840 O O . LYS A 1 108 ? -8.876 9.757 29.689 1.00 92.06 108 LYS A O 1
ATOM 845 N N . ARG A 1 109 ? -9.547 10.873 27.860 1.00 89.69 109 ARG A N 1
ATOM 846 C CA . ARG A 1 109 ? -10.060 9.703 27.114 1.00 89.69 109 ARG A CA 1
ATOM 847 C C . ARG A 1 109 ? -9.203 9.339 25.901 1.00 89.69 109 ARG A C 1
ATOM 849 O O . ARG A 1 109 ? -9.582 8.499 25.090 1.00 89.69 109 ARG A O 1
ATOM 856 N N . ASP A 1 110 ? -8.046 9.973 25.761 1.00 85.50 110 ASP A N 1
ATOM 857 C CA . ASP A 1 110 ? -7.141 9.856 24.620 1.00 85.50 110 ASP A CA 1
ATOM 858 C C . ASP A 1 110 ? -6.397 8.514 24.555 1.00 85.50 110 ASP A C 1
ATOM 860 O O . ASP A 1 110 ? -6.045 8.073 23.463 1.00 85.50 110 ASP A O 1
ATOM 864 N N . GLY A 1 111 ? -6.240 7.807 25.681 1.00 82.56 111 GLY A N 1
ATOM 865 C CA . GLY A 1 111 ? -5.492 6.542 25.755 1.00 82.56 111 GLY A CA 1
ATOM 866 C C . GLY A 1 111 ? -6.009 5.411 24.850 1.00 82.56 111 GLY A C 1
ATOM 867 O O . GLY A 1 111 ? -5.251 4.504 24.504 1.00 82.56 111 GLY A O 1
ATOM 868 N N . TYR A 1 112 ? -7.275 5.463 24.423 1.00 82.38 112 TYR A N 1
ATOM 869 C CA . TYR A 1 112 ? -7.836 4.508 23.460 1.00 82.38 112 TYR A CA 1
ATOM 870 C C . TYR A 1 112 ? -7.422 4.816 22.004 1.00 82.38 112 TYR A C 1
ATOM 872 O O . TYR A 1 112 ? -7.336 3.919 21.164 1.00 82.38 112 TYR A O 1
ATOM 880 N N . PHE A 1 113 ? -7.123 6.078 21.690 1.00 84.31 113 PHE A N 1
ATOM 881 C CA . PHE A 1 113 ? -6.877 6.579 20.336 1.00 84.31 113 PHE A CA 1
ATOM 882 C C . PHE A 1 113 ? -5.368 6.717 20.075 1.00 84.31 113 PHE A C 1
ATOM 884 O O . PHE A 1 113 ? -4.811 7.812 20.047 1.00 84.31 113 PHE A O 1
ATOM 891 N N . LYS A 1 114 ? -4.697 5.576 19.872 1.00 70.12 114 LYS A N 1
ATOM 892 C CA . LYS A 1 114 ? -3.224 5.442 19.888 1.00 70.12 114 LYS A CA 1
ATOM 893 C C . LYS A 1 114 ? -2.415 6.361 18.958 1.00 70.12 114 LYS A C 1
ATOM 895 O O . LYS A 1 114 ? -1.221 6.509 19.188 1.00 70.12 114 LYS A O 1
ATOM 900 N N . THR A 1 115 ? -3.002 6.946 17.912 1.00 72.19 115 THR A N 1
ATOM 901 C CA . THR A 1 115 ? -2.247 7.801 16.974 1.00 72.19 115 THR A CA 1
ATOM 902 C C . THR A 1 115 ? -2.068 9.234 17.468 1.00 72.19 115 THR A C 1
ATOM 904 O O . THR A 1 115 ? -1.267 9.964 16.898 1.00 72.19 115 THR A O 1
ATOM 907 N N . GLY A 1 116 ? -2.817 9.666 18.488 1.00 76.00 116 GLY A N 1
ATOM 908 C CA . GLY A 1 116 ? -2.754 11.052 18.950 1.00 76.00 116 GLY A CA 1
ATOM 909 C C . GLY A 1 116 ? -3.416 12.069 18.009 1.00 76.00 116 GLY A C 1
ATOM 910 O O . GLY A 1 116 ? -3.185 13.266 18.151 1.00 76.00 116 GLY A O 1
ATOM 911 N N . GLU A 1 117 ? -4.211 11.611 17.038 1.00 86.31 117 GLU A N 1
ATOM 912 C CA . GLU A 1 117 ? -4.814 12.454 16.002 1.00 86.31 117 GLU A CA 1
ATOM 913 C C . GLU A 1 117 ? -6.342 12.383 16.031 1.00 86.31 117 GLU A C 1
ATOM 915 O O . GLU A 1 117 ? -6.933 11.306 16.154 1.00 86.31 117 GLU A O 1
ATOM 920 N N . TYR A 1 118 ? -7.000 13.523 15.796 1.00 90.62 118 TYR A N 1
ATOM 921 C CA . TYR A 1 118 ? -8.462 13.580 15.716 1.00 90.62 118 TYR A CA 1
ATOM 922 C C . TYR A 1 118 ? -9.037 12.697 14.599 1.00 90.62 118 TYR A C 1
ATOM 924 O O . TYR A 1 118 ? -10.105 12.108 14.757 1.00 90.62 118 TYR A O 1
ATOM 932 N N . LYS A 1 119 ? -8.295 12.525 13.499 1.00 91.06 119 LYS A N 1
ATOM 933 C CA . LYS A 1 119 ? -8.688 11.673 12.371 1.00 91.06 119 LYS A CA 1
ATOM 934 C C . LYS A 1 119 ? -8.980 10.229 12.797 1.00 91.06 119 LYS A C 1
ATOM 936 O O . LYS A 1 119 ? -9.873 9.595 12.238 1.00 91.06 119 LYS A O 1
ATOM 941 N N . THR A 1 120 ? -8.289 9.718 13.816 1.00 89.50 120 THR A N 1
ATOM 942 C CA . THR A 1 120 ? -8.548 8.378 14.368 1.00 89.50 120 THR A CA 1
ATOM 943 C C . THR A 1 120 ? -9.878 8.318 15.109 1.00 89.50 120 THR A C 1
ATOM 945 O O . THR A 1 120 ? -10.591 7.320 15.012 1.00 89.50 120 THR A O 1
ATOM 948 N N . VAL A 1 121 ? -10.268 9.397 15.793 1.00 93.25 121 VAL A N 1
ATOM 949 C CA . VAL A 1 121 ? -11.602 9.515 16.402 1.00 93.25 121 VAL A CA 1
ATOM 950 C C . VAL A 1 121 ? -12.671 9.496 15.309 1.00 93.25 121 VAL A C 1
ATOM 952 O O . VAL A 1 121 ? -13.642 8.751 15.410 1.00 93.25 121 VAL A O 1
ATOM 955 N N . GLU A 1 122 ? -12.481 10.261 14.232 1.00 94.75 122 GLU A N 1
ATOM 956 C CA . GLU A 1 122 ? -13.415 10.293 13.099 1.00 94.75 122 GLU A CA 1
ATOM 957 C C . GLU A 1 122 ? -13.531 8.940 12.389 1.00 94.75 122 GLU A C 1
ATOM 959 O O . GLU A 1 122 ? -14.632 8.519 12.028 1.00 94.75 122 GLU A O 1
ATOM 964 N N . GLU A 1 123 ? -12.413 8.237 12.199 1.00 93.12 123 GLU A N 1
ATOM 965 C CA . GLU A 1 123 ? -12.398 6.890 11.633 1.00 93.12 123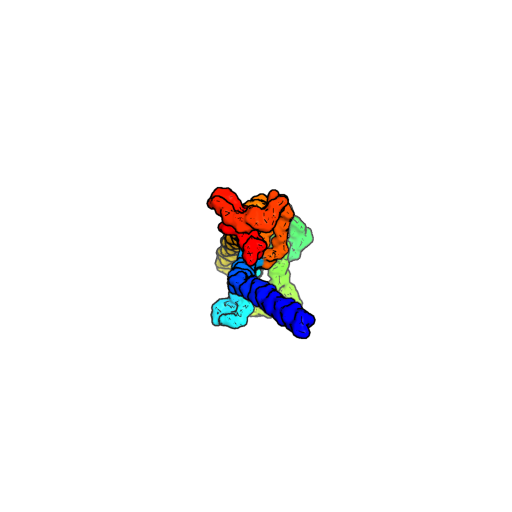 GLU A CA 1
ATOM 966 C C . GLU A 1 123 ? -13.201 5.920 12.507 1.00 93.12 123 GLU A C 1
ATOM 968 O O . GLU A 1 123 ? -14.100 5.234 12.014 1.00 93.12 123 GLU A O 1
ATOM 973 N N . LEU A 1 124 ? -12.927 5.889 13.814 1.00 94.00 124 LEU A N 1
ATOM 974 C CA . LEU A 1 124 ? -13.626 5.000 14.739 1.00 94.00 124 LEU A CA 1
ATOM 975 C C . LEU A 1 124 ? -15.107 5.356 14.867 1.00 94.00 124 LEU A C 1
ATOM 977 O O . LEU A 1 124 ? -15.924 4.446 14.955 1.00 94.00 124 LEU A O 1
ATOM 981 N N . ARG A 1 125 ? -15.482 6.638 14.783 1.00 95.25 125 ARG A N 1
ATOM 982 C CA . ARG A 1 125 ? -16.887 7.065 14.703 1.00 95.25 125 ARG A CA 1
ATOM 983 C C . ARG A 1 125 ? -17.588 6.515 13.473 1.00 95.25 125 ARG A C 1
ATOM 985 O O . ARG A 1 125 ? -18.692 6.002 13.598 1.00 95.25 125 ARG A O 1
ATOM 992 N N . LYS A 1 126 ? -16.953 6.574 12.299 1.00 95.00 126 LYS A N 1
ATOM 993 C CA . LYS A 1 126 ? -17.525 6.000 11.069 1.00 95.00 126 LYS A CA 1
ATOM 994 C C . LYS A 1 126 ? -17.766 4.499 11.224 1.00 95.00 126 LYS A C 1
ATOM 996 O O . LYS A 1 126 ? -18.833 4.019 10.859 1.00 95.00 126 LYS A O 1
ATOM 1001 N N . ILE A 1 127 ? -16.808 3.771 11.800 1.00 94.94 127 ILE A N 1
ATOM 1002 C CA . ILE A 1 127 ? -16.949 2.327 12.045 1.00 94.94 127 ILE A CA 1
ATOM 1003 C C . ILE A 1 127 ? -18.017 2.051 13.113 1.00 94.94 127 ILE A C 1
ATOM 1005 O O . ILE A 1 127 ? -18.803 1.119 12.968 1.00 94.94 127 ILE A O 1
ATOM 1009 N N . TYR A 1 128 ? -18.076 2.861 14.169 1.00 94.81 128 TYR A N 1
ATOM 1010 C CA . TYR A 1 128 ? -19.072 2.741 15.229 1.00 94.81 128 TYR A CA 1
ATOM 1011 C C . TYR A 1 128 ? -20.491 3.011 14.709 1.00 94.81 128 TYR A C 1
ATOM 1013 O O . TYR A 1 128 ? -21.412 2.253 15.011 1.00 94.81 128 TYR A O 1
ATOM 1021 N N . ASP A 1 129 ? -20.661 4.005 13.834 1.00 93.56 129 ASP A N 1
ATOM 1022 C CA . ASP A 1 129 ? -21.924 4.282 13.148 1.00 93.56 129 ASP A CA 1
ATOM 1023 C C . ASP A 1 129 ? -22.404 3.048 12.346 1.00 93.56 129 ASP A C 1
ATOM 1025 O O . ASP A 1 129 ? -23.593 2.747 12.353 1.00 93.56 129 ASP A O 1
ATOM 1029 N N . GLU A 1 130 ? -21.508 2.259 11.732 1.00 93.00 130 GLU A N 1
ATOM 1030 C CA . GLU A 1 130 ? -21.851 0.981 11.062 1.00 93.00 130 GLU A CA 1
ATOM 1031 C C . GLU A 1 130 ? -22.301 -0.144 12.020 1.00 93.00 130 GLU A C 1
ATOM 1033 O O . GLU A 1 130 ? -22.682 -1.230 11.569 1.00 93.00 130 GLU A O 1
ATOM 1038 N N . ILE A 1 131 ? -22.190 0.060 13.335 1.00 91.75 131 ILE A N 1
ATOM 1039 C CA . ILE A 1 131 ? -22.691 -0.850 14.374 1.00 91.75 131 ILE A CA 1
ATOM 1040 C C . ILE A 1 131 ? -24.052 -0.362 14.872 1.00 91.75 131 ILE A C 1
ATOM 1042 O O . ILE A 1 131 ? -24.960 -1.171 15.058 1.00 91.75 131 ILE A O 1
ATOM 1046 N N . ILE A 1 132 ? -24.197 0.946 15.106 1.00 90.56 132 ILE A N 1
ATOM 1047 C CA . ILE A 1 132 ? -25.371 1.501 15.790 1.00 90.56 132 ILE A CA 1
ATOM 1048 C C . ILE A 1 132 ? -26.483 1.994 14.866 1.00 90.56 132 ILE A C 1
ATOM 1050 O O . ILE A 1 132 ? -27.627 2.084 15.323 1.00 90.56 132 ILE A O 1
ATOM 1054 N N . LYS A 1 133 ? -26.186 2.284 13.591 1.00 91.38 133 LYS A N 1
ATOM 1055 C CA . LYS A 1 133 ? -27.177 2.764 12.618 1.00 91.38 133 LYS A CA 1
ATOM 1056 C C . LYS A 1 133 ? -28.400 1.859 12.564 1.00 91.38 133 LYS A C 1
ATOM 1058 O O . LYS A 1 133 ? -28.318 0.645 12.734 1.00 91.38 133 LYS A O 1
ATOM 1063 N N . ASN A 1 134 ? -29.557 2.461 12.321 1.00 89.81 134 ASN A N 1
ATOM 1064 C CA . ASN A 1 134 ? -30.811 1.732 12.184 1.00 89.81 134 ASN A CA 1
ATOM 1065 C C . ASN A 1 134 ? -31.064 1.317 10.726 1.00 89.81 134 ASN A C 1
ATOM 1067 O O . ASN A 1 134 ? -32.129 1.591 10.182 1.00 89.81 134 ASN A O 1
ATOM 1071 N N . ASP A 1 135 ? -30.062 0.716 10.081 1.00 93.38 135 ASP A N 1
ATOM 1072 C CA . ASP A 1 135 ? -30.175 0.166 8.730 1.00 93.38 135 ASP A CA 1
ATOM 1073 C C . ASP A 1 135 ? -30.158 -1.377 8.757 1.00 93.38 135 ASP A C 1
ATOM 1075 O O . ASP A 1 135 ? -29.691 -1.974 9.738 1.00 93.38 135 ASP A O 1
ATOM 1079 N N . PRO A 1 136 ? -30.689 -2.051 7.715 1.00 94.62 136 PRO A N 1
ATOM 1080 C CA . PRO A 1 136 ? -30.761 -3.510 7.698 1.00 94.62 136 PRO A CA 1
ATOM 1081 C C . PRO A 1 136 ? -29.403 -4.208 7.913 1.00 94.62 136 PRO A C 1
ATOM 1083 O O . PRO A 1 136 ? -29.351 -5.138 8.722 1.00 94.62 136 PRO A O 1
ATOM 1086 N N . PRO A 1 137 ? -28.281 -3.765 7.299 1.00 90.50 137 PRO A N 1
ATOM 1087 C CA . PRO A 1 137 ? -26.974 -4.382 7.534 1.00 90.50 137 PRO A CA 1
ATOM 1088 C C . PRO A 1 137 ? -26.500 -4.300 8.993 1.00 90.50 137 PRO A C 1
ATOM 1090 O O . PRO A 1 137 ? -26.016 -5.295 9.539 1.00 90.50 137 PRO A O 1
ATOM 1093 N N . ALA A 1 138 ? -26.640 -3.146 9.654 1.00 91.38 138 ALA A N 1
ATOM 1094 C CA . ALA A 1 138 ? -26.241 -2.990 11.051 1.00 91.38 138 ALA A CA 1
ATOM 1095 C C . ALA A 1 138 ? -27.171 -3.757 12.004 1.00 91.38 138 ALA A C 1
ATOM 1097 O O . ALA A 1 138 ? -26.709 -4.331 12.992 1.00 91.38 138 ALA A O 1
ATOM 1098 N N . GLN A 1 139 ? -28.476 -3.817 11.715 1.00 93.94 139 GLN A N 1
ATOM 1099 C CA . GLN A 1 139 ? -29.422 -4.651 12.463 1.00 93.94 139 GLN A CA 1
ATOM 1100 C C . GLN A 1 139 ? -29.076 -6.140 12.353 1.00 93.94 139 GLN A C 1
ATOM 1102 O O . GLN A 1 139 ? -28.950 -6.805 13.382 1.00 93.94 139 GLN A O 1
ATOM 1107 N N . GLN A 1 140 ? -28.846 -6.647 11.138 1.00 93.56 140 GLN A N 1
ATOM 1108 C CA . GLN A 1 140 ? -28.455 -8.039 10.911 1.00 93.56 140 GLN A CA 1
ATOM 1109 C C . GLN A 1 140 ? -27.143 -8.367 11.628 1.00 93.56 140 GLN A C 1
ATOM 1111 O O . GLN A 1 140 ? -27.050 -9.380 12.316 1.00 93.56 140 GLN A O 1
ATOM 1116 N N . TRP A 1 141 ? -26.142 -7.489 11.532 1.00 90.62 141 TRP A N 1
ATOM 1117 C CA . TRP A 1 141 ? -24.878 -7.652 12.246 1.00 90.62 141 TRP A CA 1
ATOM 1118 C C . TRP A 1 141 ? -25.082 -7.740 13.766 1.00 90.62 141 TRP A C 1
ATOM 1120 O O . TRP A 1 141 ? -24.605 -8.680 14.403 1.00 90.62 141 TRP A O 1
ATOM 1130 N N . ARG A 1 142 ? -25.824 -6.796 14.362 1.00 94.06 142 ARG A N 1
ATOM 1131 C CA . ARG A 1 142 ? -26.116 -6.810 15.806 1.00 94.06 142 ARG A CA 1
ATOM 1132 C C . ARG A 1 142 ? -26.886 -8.055 16.233 1.00 94.06 142 ARG A C 1
ATOM 1134 O O . ARG A 1 142 ? -26.568 -8.606 17.283 1.00 94.06 142 ARG A O 1
ATOM 1141 N N . ALA A 1 143 ? -27.837 -8.521 15.425 1.00 93.31 143 ALA A N 1
ATOM 1142 C CA . ALA A 1 143 ? -28.593 -9.741 15.691 1.00 93.31 143 ALA A CA 1
ATOM 1143 C C . ALA A 1 143 ? -27.689 -10.985 15.675 1.00 93.31 143 ALA A C 1
ATOM 1145 O O . ALA A 1 143 ? -27.712 -11.763 16.630 1.00 93.31 143 ALA A O 1
ATOM 1146 N N . THR A 1 144 ? -26.829 -11.127 14.658 1.00 92.62 144 THR A N 1
ATOM 1147 C CA . THR A 1 144 ? -25.872 -12.242 14.526 1.00 92.62 144 THR A CA 1
ATOM 1148 C C . THR A 1 144 ? -24.977 -12.383 15.757 1.00 92.62 144 THR A C 1
ATOM 1150 O O . THR A 1 144 ? -24.769 -13.490 16.251 1.00 92.62 144 THR A O 1
ATOM 1153 N N . TYR A 1 145 ? -24.476 -11.266 16.289 1.00 90.50 145 TYR A N 1
ATOM 1154 C CA . TYR A 1 145 ? -23.566 -11.269 17.441 1.00 90.50 145 TYR A CA 1
ATOM 1155 C C . TYR A 1 145 ? -24.254 -11.023 18.792 1.00 90.50 145 TYR A C 1
ATOM 1157 O O . TYR A 1 145 ? -23.572 -11.013 19.816 1.00 90.50 145 TYR A O 1
ATOM 1165 N N . LYS A 1 146 ? -25.586 -10.868 18.820 1.00 92.31 146 LYS A N 1
ATOM 1166 C CA . LYS A 1 146 ? -26.387 -10.561 20.021 1.00 92.31 146 LYS A CA 1
ATOM 1167 C C . LYS A 1 146 ? -25.870 -9.322 20.772 1.00 92.31 146 LYS A C 1
ATOM 1169 O O . LYS A 1 146 ? -25.562 -9.389 21.961 1.00 92.31 146 LYS A O 1
ATOM 1174 N N . LEU A 1 147 ? -25.725 -8.217 20.042 1.00 91.94 147 LEU A N 1
ATOM 1175 C CA . LEU A 1 147 ? -25.243 -6.927 20.547 1.00 91.94 147 LEU A CA 1
ATOM 1176 C C . LEU A 1 147 ? -26.400 -6.024 21.025 1.00 91.94 147 LEU A C 1
ATOM 1178 O O . LEU A 1 147 ? -27.485 -6.097 20.445 1.00 91.94 147 LEU A O 1
ATOM 1182 N N . PRO A 1 148 ? -26.165 -5.114 21.993 1.00 91.25 148 PRO A N 1
ATOM 1183 C CA . PRO A 1 148 ? -24.913 -4.923 22.732 1.00 91.25 148 PRO A CA 1
ATOM 1184 C C . PRO A 1 148 ? -24.667 -6.045 23.749 1.00 91.25 148 PRO A C 1
ATOM 1186 O O . PRO A 1 148 ? -25.600 -6.674 24.246 1.00 91.25 148 PRO A O 1
ATOM 1189 N N . PHE A 1 149 ? -23.400 -6.305 24.070 1.00 90.75 149 PHE A N 1
ATOM 1190 C CA . PHE A 1 149 ? -23.077 -7.240 25.143 1.00 90.75 149 PHE A CA 1
ATOM 1191 C C . PHE A 1 149 ? -23.377 -6.621 26.516 1.00 90.75 149 PHE A C 1
ATOM 1193 O O . PHE A 1 149 ? -23.163 -5.423 26.698 1.00 90.75 149 PHE A O 1
ATOM 1200 N N . PRO A 1 150 ? -23.788 -7.424 27.516 1.00 92.31 150 PRO A N 1
ATOM 1201 C CA . PRO A 1 150 ? -23.768 -6.982 28.905 1.00 92.31 150 PRO A CA 1
ATOM 1202 C C . PRO A 1 150 ? -22.355 -6.549 29.313 1.00 92.31 150 PRO A C 1
ATOM 1204 O O . PRO A 1 150 ? -21.382 -7.202 28.925 1.00 92.31 150 PRO A O 1
ATOM 1207 N N . GLU A 1 151 ? -22.238 -5.515 30.146 1.00 91.62 151 GLU A N 1
ATOM 1208 C CA . GLU A 1 151 ? -20.948 -4.917 30.529 1.00 91.62 151 GLU A CA 1
ATOM 1209 C C . GLU A 1 151 ? -19.957 -5.949 31.090 1.00 91.62 151 GLU A C 1
ATOM 1211 O O . GLU A 1 151 ? -18.808 -6.007 30.662 1.00 91.62 151 GLU A O 1
ATOM 1216 N N . ALA A 1 152 ? -20.418 -6.866 31.947 1.00 93.44 152 ALA A N 1
ATOM 1217 C CA . ALA A 1 152 ? -19.583 -7.940 32.491 1.00 93.44 152 ALA A CA 1
ATOM 1218 C C . ALA A 1 152 ? -18.998 -8.870 31.407 1.00 93.44 152 ALA A C 1
ATOM 1220 O O . ALA A 1 152 ? -17.896 -9.399 31.558 1.00 93.44 152 ALA A O 1
ATOM 1221 N N . LYS A 1 153 ? -19.724 -9.084 30.301 1.00 93.56 153 LYS A N 1
ATOM 1222 C CA . LYS A 1 153 ? -19.228 -9.846 29.146 1.00 93.56 153 LYS A CA 1
ATOM 1223 C C . LYS A 1 153 ? -18.273 -8.995 28.310 1.00 93.56 153 LYS A C 1
ATOM 1225 O O . LYS A 1 153 ? -17.223 -9.499 27.918 1.00 93.56 153 LYS A O 1
ATOM 1230 N N . GLY A 1 154 ? -18.604 -7.723 28.080 1.00 93.75 154 GLY A N 1
ATOM 1231 C CA . GLY A 1 154 ? -17.728 -6.765 27.404 1.00 93.75 154 GLY A CA 1
ATOM 1232 C C . GLY A 1 154 ? -16.360 -6.673 28.080 1.00 93.75 154 GLY A C 1
ATOM 1233 O O . GLY A 1 154 ? -15.342 -6.898 27.433 1.00 93.75 154 GLY A O 1
ATOM 1234 N N . GLN A 1 155 ? -16.334 -6.489 29.402 1.00 94.12 155 GLN A N 1
ATOM 1235 C CA . GLN A 1 155 ? -15.112 -6.404 30.203 1.00 94.12 155 GLN A CA 1
ATOM 1236 C C . GLN A 1 155 ? -14.206 -7.638 30.057 1.00 94.12 155 GLN A C 1
ATOM 1238 O O . GLN A 1 155 ? -12.990 -7.492 29.967 1.00 94.12 155 GLN A O 1
ATOM 1243 N N . LYS A 1 156 ? -14.782 -8.845 29.970 1.00 95.00 156 LYS A N 1
ATOM 1244 C CA . LYS A 1 156 ? -14.023 -10.091 29.747 1.00 95.00 156 LYS A CA 1
ATOM 1245 C C . LYS A 1 156 ? -13.464 -10.212 28.326 1.00 95.00 156 LYS A C 1
ATOM 1247 O O . LYS A 1 156 ? -12.431 -10.845 28.137 1.00 95.00 156 LYS A O 1
ATOM 1252 N N . LEU A 1 157 ? -14.136 -9.630 27.332 1.00 94.56 157 LEU A N 1
ATOM 1253 C CA . LEU A 1 157 ? -13.738 -9.694 25.920 1.00 94.56 157 LEU A CA 1
ATOM 1254 C C . LEU A 1 157 ? -12.763 -8.579 25.513 1.00 94.56 157 LEU A C 1
ATOM 1256 O O . LEU A 1 157 ? -11.957 -8.786 24.604 1.00 94.56 157 LEU A O 1
ATOM 1260 N N . ARG A 1 158 ? -12.799 -7.424 26.194 1.00 93.12 158 ARG A N 1
ATOM 1261 C CA . ARG A 1 158 ? -11.937 -6.258 25.923 1.00 93.12 158 ARG A CA 1
ATOM 1262 C C . ARG A 1 158 ? -10.456 -6.614 25.752 1.00 93.12 158 ARG A C 1
ATOM 1264 O O . ARG A 1 158 ? -9.890 -6.181 24.749 1.00 93.12 158 ARG A O 1
ATOM 1271 N N . PRO A 1 159 ? -9.806 -7.397 26.641 1.00 92.38 159 PRO A N 1
ATOM 1272 C CA . PRO A 1 159 ? -8.384 -7.705 26.485 1.00 92.38 159 PRO A CA 1
ATOM 1273 C C . PRO A 1 159 ? -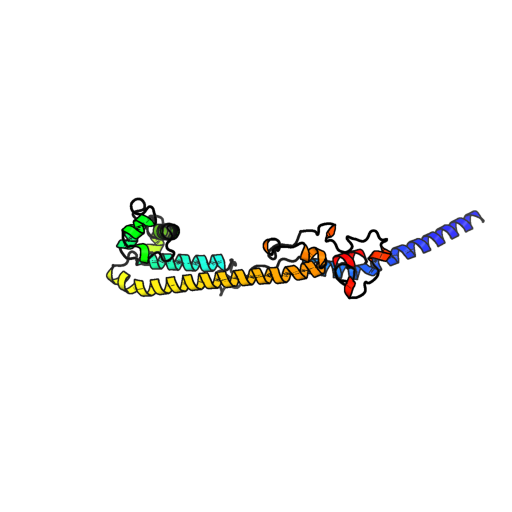8.084 -8.466 25.190 1.00 92.38 159 PRO A C 1
ATOM 1275 O O . PRO A 1 159 ? -7.151 -8.111 24.474 1.00 92.38 159 PRO A O 1
ATOM 1278 N N . ALA A 1 160 ? -8.913 -9.456 24.848 1.00 94.00 160 ALA A N 1
ATOM 1279 C CA . ALA A 1 160 ? -8.736 -10.254 23.639 1.00 94.00 160 ALA A CA 1
ATOM 1280 C C . ALA A 1 160 ? -8.929 -9.409 22.368 1.00 94.00 160 ALA A C 1
ATOM 1282 O O . ALA A 1 160 ? -8.123 -9.480 21.442 1.00 94.00 160 ALA A O 1
ATOM 1283 N N . PHE A 1 161 ? -9.960 -8.561 22.321 1.00 93.56 161 PHE A N 1
ATOM 1284 C CA . PHE A 1 161 ? -10.195 -7.695 21.159 1.00 93.56 161 PHE A CA 1
ATOM 1285 C C . PHE A 1 161 ? -9.157 -6.574 21.035 1.00 93.56 161 PHE A C 1
ATOM 1287 O O . PHE A 1 161 ? -8.784 -6.209 19.915 1.00 93.56 161 PHE A O 1
ATOM 1294 N N . ARG A 1 162 ? -8.618 -6.087 22.161 1.00 89.00 162 ARG A N 1
ATOM 1295 C CA . ARG A 1 162 ? -7.479 -5.163 22.174 1.00 89.00 162 ARG A CA 1
ATOM 1296 C C . ARG A 1 162 ? -6.235 -5.818 21.574 1.00 89.00 162 ARG A C 1
ATOM 1298 O O . ARG A 1 162 ? -5.655 -5.241 20.660 1.00 89.00 162 ARG A O 1
ATOM 1305 N N . GLN A 1 163 ? -5.880 -7.027 22.013 1.00 91.19 163 GLN A N 1
ATOM 1306 C CA . GLN A 1 163 ? -4.745 -7.781 21.464 1.00 91.19 163 GLN A CA 1
ATOM 1307 C C . GLN A 1 163 ? -4.902 -8.046 19.961 1.00 91.19 163 GLN A C 1
ATOM 1309 O O . GLN A 1 163 ? -3.967 -7.827 19.195 1.00 91.19 163 GLN A O 1
ATOM 1314 N N . LEU A 1 164 ? -6.099 -8.444 19.514 1.00 92.81 164 LEU A N 1
ATOM 1315 C CA . LEU A 1 164 ? -6.384 -8.622 18.086 1.00 92.81 164 LEU A CA 1
ATOM 1316 C C . LEU A 1 164 ? -6.224 -7.317 17.299 1.00 92.81 164 LEU A C 1
ATOM 1318 O O . LEU A 1 164 ? -5.681 -7.329 16.197 1.00 92.81 164 LEU A O 1
ATOM 1322 N N . SER A 1 165 ? -6.674 -6.190 17.856 1.00 90.38 165 SER A N 1
ATOM 1323 C CA . SER A 1 165 ? -6.532 -4.876 17.218 1.00 90.38 165 SER A CA 1
ATOM 1324 C C . SER A 1 165 ? -5.069 -4.458 17.096 1.00 90.38 165 SER A C 1
ATOM 1326 O O . SER A 1 165 ? -4.659 -3.962 16.051 1.00 90.38 165 SER A O 1
ATOM 1328 N N . GLU A 1 166 ? -4.269 -4.686 18.136 1.00 89.88 166 GLU A N 1
ATOM 1329 C CA . GLU A 1 166 ? -2.830 -4.411 18.126 1.00 89.88 166 GLU A CA 1
ATOM 1330 C C . GLU A 1 166 ? -2.096 -5.279 17.101 1.00 89.88 166 GLU A C 1
ATOM 1332 O O . GLU A 1 166 ? -1.330 -4.749 16.297 1.00 89.88 166 GLU A O 1
ATOM 1337 N N . ALA A 1 167 ? -2.393 -6.580 17.058 1.00 91.19 167 ALA A N 1
ATOM 1338 C CA . ALA A 1 167 ? -1.831 -7.495 16.069 1.00 91.19 167 ALA A CA 1
ATOM 1339 C C . ALA A 1 167 ? -2.215 -7.097 14.633 1.00 91.19 167 ALA A C 1
ATOM 1341 O O . ALA A 1 167 ? -1.375 -7.117 13.736 1.00 91.19 167 ALA A O 1
ATOM 1342 N N . ALA A 1 168 ? -3.463 -6.677 14.410 1.00 91.19 168 ALA A N 1
ATOM 1343 C CA . ALA A 1 168 ? -3.925 -6.227 13.099 1.00 91.19 168 ALA A CA 1
ATOM 1344 C C . ALA A 1 168 ? -3.214 -4.950 12.631 1.00 91.19 168 ALA A C 1
ATOM 1346 O O . ALA A 1 168 ? -2.851 -4.843 11.461 1.00 91.19 168 ALA A O 1
ATOM 1347 N N . LEU A 1 169 ? -2.998 -3.989 13.535 1.00 89.62 169 LEU A N 1
ATOM 1348 C CA . LEU A 1 169 ? -2.257 -2.762 13.233 1.00 89.62 169 LEU A CA 1
ATOM 1349 C C . LEU A 1 169 ? -0.774 -3.046 12.961 1.00 89.62 169 LEU A C 1
ATOM 1351 O O . LEU A 1 169 ? -0.205 -2.467 12.037 1.00 89.62 169 LEU A O 1
ATOM 1355 N N . ALA A 1 170 ? -0.162 -3.964 13.715 1.00 90.31 170 ALA A N 1
ATOM 1356 C CA . ALA A 1 170 ? 1.204 -4.411 13.459 1.00 90.31 170 ALA A CA 1
ATOM 1357 C C . ALA A 1 170 ? 1.327 -5.056 12.069 1.00 90.31 170 ALA A C 1
ATOM 1359 O O . ALA A 1 170 ? 2.190 -4.661 11.286 1.00 90.31 170 ALA A O 1
ATOM 1360 N N . LEU A 1 171 ? 0.401 -5.955 11.717 1.00 89.81 171 LEU A N 1
ATOM 1361 C CA . LEU A 1 171 ? 0.354 -6.589 10.398 1.00 89.81 171 LEU A CA 1
ATOM 1362 C C . LEU A 1 171 ? 0.126 -5.571 9.270 1.00 89.81 171 LEU A C 1
ATOM 1364 O O . LEU A 1 171 ? 0.709 -5.693 8.196 1.00 89.81 171 LEU A O 1
ATOM 1368 N N . GLN A 1 172 ? -0.701 -4.547 9.501 1.00 92.00 172 GLN A N 1
ATOM 1369 C CA . GLN A 1 172 ? -0.899 -3.462 8.540 1.00 92.00 172 GLN A CA 1
ATOM 1370 C C . GLN A 1 172 ? 0.396 -2.692 8.276 1.00 92.00 172 GLN A C 1
ATOM 1372 O O . GLN A 1 172 ? 0.731 -2.453 7.117 1.00 92.00 172 GLN A O 1
ATOM 1377 N N . SER A 1 173 ? 1.135 -2.350 9.332 1.00 91.56 173 SER A N 1
ATOM 1378 C CA . SER A 1 173 ? 2.427 -1.664 9.230 1.00 91.56 173 SER A CA 1
ATOM 1379 C C . SER A 1 173 ? 3.478 -2.513 8.501 1.00 91.56 173 SER A C 1
ATOM 1381 O O . SER A 1 173 ? 4.165 -2.040 7.590 1.00 91.56 173 SER A O 1
ATOM 1383 N N . GLU A 1 174 ? 3.563 -3.802 8.835 1.00 91.94 174 GLU A N 1
ATOM 1384 C CA . GLU A 1 174 ? 4.467 -4.740 8.168 1.00 91.94 174 GLU A CA 1
ATOM 1385 C C . GLU A 1 174 ? 4.113 -4.898 6.683 1.00 91.94 174 GLU A C 1
ATOM 1387 O O . GLU A 1 174 ? 4.978 -4.797 5.810 1.00 91.94 174 GLU A O 1
ATOM 1392 N N . SER A 1 175 ? 2.823 -5.048 6.375 1.00 91.88 175 SER A N 1
ATOM 1393 C CA . SER A 1 175 ? 2.324 -5.130 5.003 1.00 91.88 175 SER A CA 1
ATOM 1394 C C . SER A 1 175 ? 2.645 -3.873 4.191 1.00 91.88 175 SER A C 1
ATOM 1396 O O . SER A 1 175 ? 3.040 -3.979 3.029 1.00 91.88 175 SER A O 1
ATOM 1398 N N . GLN A 1 176 ? 2.512 -2.680 4.775 1.00 92.56 176 GLN A N 1
ATOM 1399 C CA . GLN A 1 176 ? 2.905 -1.425 4.124 1.00 92.56 176 GLN A CA 1
ATOM 1400 C C . GLN A 1 176 ? 4.412 -1.385 3.847 1.00 92.56 176 GLN A C 1
ATOM 1402 O O . GLN A 1 176 ? 4.832 -1.022 2.750 1.00 92.56 176 GLN A O 1
ATOM 1407 N N . THR A 1 177 ? 5.227 -1.822 4.808 1.00 92.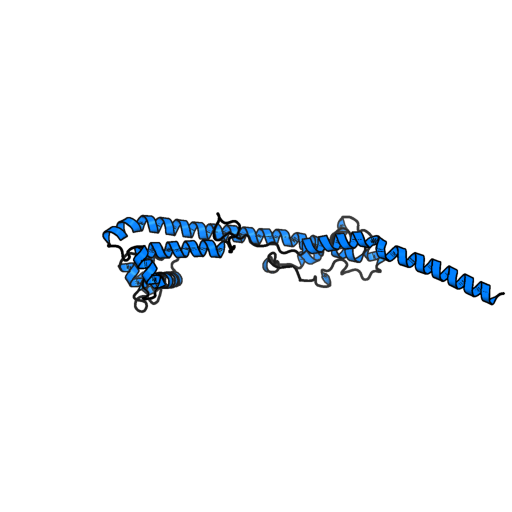88 177 THR A N 1
ATOM 1408 C CA . THR A 1 177 ? 6.688 -1.887 4.661 1.00 92.88 177 THR A CA 1
ATOM 1409 C C . THR A 1 177 ? 7.098 -2.829 3.526 1.00 92.88 177 THR A C 1
ATOM 1411 O O . THR A 1 177 ? 7.911 -2.461 2.675 1.00 92.88 177 THR A O 1
ATOM 1414 N N . LEU A 1 178 ? 6.506 -4.024 3.464 1.00 90.81 178 LEU A N 1
ATOM 1415 C CA . LEU A 1 178 ? 6.772 -4.999 2.404 1.00 90.81 178 LEU A CA 1
ATOM 1416 C C . LEU A 1 178 ? 6.318 -4.497 1.030 1.00 90.81 178 LEU A C 1
ATOM 1418 O O . LEU A 1 178 ? 7.056 -4.652 0.059 1.00 90.81 178 LEU A O 1
ATOM 1422 N N . GLN A 1 179 ? 5.151 -3.855 0.942 1.00 90.62 179 GLN A N 1
ATOM 1423 C CA . GLN A 1 179 ? 4.668 -3.259 -0.309 1.00 90.62 179 GLN A CA 1
ATOM 1424 C C . GLN A 1 179 ? 5.588 -2.136 -0.795 1.00 90.62 179 GLN A C 1
ATOM 1426 O O . GLN A 1 179 ? 5.924 -2.088 -1.977 1.00 90.62 179 GLN A O 1
ATOM 1431 N N . ASN A 1 180 ? 6.073 -1.279 0.106 1.00 90.00 180 ASN A N 1
ATOM 1432 C CA . ASN A 1 180 ? 7.052 -0.251 -0.246 1.00 90.00 180 ASN A CA 1
ATOM 1433 C C . ASN A 1 180 ? 8.355 -0.875 -0.757 1.00 90.00 180 ASN A C 1
ATOM 1435 O O . ASN A 1 180 ? 8.863 -0.465 -1.796 1.00 90.00 180 ASN A O 1
ATOM 1439 N N . ARG A 1 181 ? 8.857 -1.925 -0.093 1.00 90.56 181 ARG A N 1
ATOM 1440 C CA . ARG A 1 181 ? 10.045 -2.660 -0.550 1.00 90.56 181 ARG A CA 1
ATOM 1441 C C . ARG A 1 181 ? 9.832 -3.308 -1.921 1.00 90.56 181 ARG A C 1
ATOM 1443 O O . ARG A 1 181 ? 10.750 -3.294 -2.742 1.00 90.56 181 ARG A O 1
ATOM 1450 N N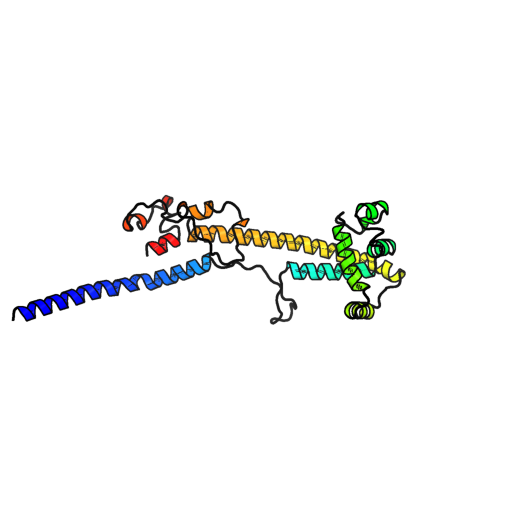 . ALA A 1 182 ? 8.649 -3.861 -2.180 1.00 89.56 182 ALA A N 1
ATOM 1451 C CA . ALA A 1 182 ? 8.304 -4.428 -3.478 1.00 89.56 182 ALA A CA 1
ATOM 1452 C C . ALA A 1 182 ? 8.329 -3.351 -4.571 1.00 89.56 182 ALA A C 1
ATOM 1454 O O . ALA A 1 182 ? 9.012 -3.541 -5.573 1.00 89.56 182 ALA A O 1
ATOM 1455 N N . ARG A 1 183 ? 7.713 -2.186 -4.331 1.00 88.25 183 ARG A N 1
ATOM 1456 C CA . ARG A 1 183 ? 7.737 -1.037 -5.254 1.00 88.25 183 ARG A CA 1
ATOM 1457 C C . ARG A 1 183 ? 9.144 -0.528 -5.538 1.00 88.25 183 ARG A C 1
ATOM 1459 O O . ARG A 1 183 ? 9.517 -0.355 -6.696 1.00 88.25 183 ARG A O 1
ATOM 1466 N N . THR A 1 184 ? 9.970 -0.370 -4.504 1.00 89.00 184 THR A N 1
ATOM 1467 C CA . THR A 1 184 ? 11.388 -0.023 -4.681 1.00 89.00 184 THR A CA 1
ATOM 1468 C C . THR A 1 184 ? 12.109 -1.058 -5.545 1.00 89.00 184 THR A C 1
ATOM 1470 O O . THR A 1 184 ? 12.898 -0.692 -6.411 1.00 89.00 184 THR A O 1
ATOM 1473 N N . SER A 1 185 ? 11.820 -2.347 -5.351 1.00 89.81 185 SER A N 1
ATOM 1474 C CA . SER A 1 185 ? 12.449 -3.433 -6.115 1.00 89.81 185 SER A CA 1
ATOM 1475 C C . SER A 1 185 ? 11.983 -3.459 -7.575 1.00 89.81 185 SER A C 1
ATOM 1477 O O . SER A 1 185 ? 12.802 -3.650 -8.469 1.00 89.81 185 SER A O 1
ATOM 1479 N N . GLN A 1 186 ? 10.694 -3.215 -7.831 1.00 91.38 186 GLN A N 1
ATOM 1480 C CA . GLN A 1 186 ? 10.142 -3.059 -9.181 1.00 91.38 186 GLN A CA 1
ATOM 1481 C C . GLN A 1 186 ? 10.830 -1.892 -9.911 1.00 91.38 186 GLN A C 1
ATOM 1483 O O . GLN A 1 186 ? 11.300 -2.057 -11.036 1.00 91.38 186 GLN A O 1
ATOM 1488 N N . ASN A 1 187 ? 10.977 -0.737 -9.255 1.00 89.69 187 ASN A N 1
ATOM 1489 C CA . ASN A 1 187 ? 11.673 0.420 -9.824 1.00 89.69 187 ASN A CA 1
ATOM 1490 C C . ASN A 1 187 ? 13.165 0.143 -10.066 1.00 89.69 187 ASN A C 1
ATOM 1492 O O . ASN A 1 187 ? 13.692 0.469 -11.132 1.00 89.69 187 ASN A O 1
ATOM 1496 N N . ALA A 1 188 ? 13.833 -0.528 -9.125 1.00 88.12 188 ALA A N 1
ATOM 1497 C CA . ALA A 1 188 ? 15.223 -0.954 -9.273 1.00 88.12 188 ALA A CA 1
ATOM 1498 C C . ALA A 1 188 ? 15.426 -1.972 -10.411 1.00 88.12 188 ALA A C 1
ATOM 1500 O O . ALA A 1 188 ? 16.525 -2.047 -10.951 1.00 88.12 188 ALA A O 1
ATOM 1501 N N . ALA A 1 189 ? 14.389 -2.724 -10.798 1.00 89.00 189 ALA A N 1
ATOM 1502 C CA . ALA A 1 189 ? 14.408 -3.614 -11.959 1.00 89.00 189 ALA A CA 1
ATOM 1503 C C . ALA A 1 189 ? 14.094 -2.882 -13.277 1.00 89.00 189 ALA A C 1
ATOM 1505 O O . ALA A 1 189 ? 14.717 -3.166 -14.300 1.00 89.00 189 ALA A O 1
ATOM 1506 N N . LEU A 1 190 ? 13.175 -1.909 -13.266 1.00 91.94 190 LEU A N 1
ATOM 1507 C CA . LEU A 1 190 ? 12.840 -1.120 -14.454 1.00 91.94 190 LEU A CA 1
ATOM 1508 C C . LEU A 1 190 ? 14.018 -0.242 -14.906 1.00 91.94 190 LEU A C 1
ATOM 1510 O O . LEU A 1 190 ? 14.312 -0.172 -16.096 1.00 91.94 190 LEU A O 1
ATOM 1514 N N . ARG A 1 191 ? 14.732 0.403 -13.978 1.00 92.25 191 ARG A N 1
ATOM 1515 C CA . ARG A 1 191 ? 15.863 1.290 -14.307 1.00 92.25 191 ARG A CA 1
ATOM 1516 C C . ARG A 1 191 ? 16.929 0.628 -15.212 1.00 92.25 191 ARG A C 1
ATOM 1518 O O . ARG A 1 191 ? 17.224 1.196 -16.266 1.00 92.25 191 ARG A O 1
ATOM 1525 N N . PRO A 1 192 ? 17.486 -0.558 -14.895 1.00 90.25 192 PRO A N 1
ATOM 1526 C CA . PRO A 1 192 ? 18.421 -1.243 -15.784 1.00 90.25 192 PRO A CA 1
ATOM 1527 C C . PRO A 1 192 ? 17.759 -1.752 -17.070 1.00 90.25 192 PRO A C 1
ATOM 1529 O O . PRO A 1 192 ? 18.430 -1.788 -18.096 1.00 90.25 192 PRO A O 1
ATOM 1532 N N . ALA A 1 193 ? 16.462 -2.086 -17.065 1.00 92.62 193 ALA A N 1
ATOM 1533 C CA . ALA A 1 193 ? 15.748 -2.435 -18.295 1.00 92.62 193 ALA A CA 1
ATOM 1534 C C . ALA A 1 193 ? 15.693 -1.249 -19.278 1.00 92.62 193 ALA A C 1
ATOM 1536 O O . ALA A 1 193 ? 15.963 -1.409 -20.468 1.00 92.62 193 ALA A O 1
ATOM 1537 N N . LEU A 1 194 ? 15.440 -0.037 -18.773 1.00 92.94 194 LEU A N 1
ATOM 1538 C CA . LEU A 1 194 ? 15.478 1.196 -19.566 1.00 92.94 194 LEU A CA 1
ATOM 1539 C C . LEU A 1 194 ? 16.895 1.560 -20.014 1.00 92.94 194 LEU A C 1
ATOM 1541 O O . LEU A 1 194 ? 17.070 2.048 -21.129 1.00 92.94 194 LEU A O 1
ATOM 1545 N N . SER A 1 195 ? 17.902 1.285 -19.182 1.00 90.81 195 SER A N 1
ATOM 1546 C CA . SER A 1 195 ? 19.316 1.416 -19.552 1.00 90.81 195 SER A CA 1
ATOM 1547 C C . SER A 1 195 ? 19.699 0.451 -20.678 1.00 90.81 195 SER A C 1
ATOM 1549 O O . SER A 1 195 ? 20.358 0.846 -21.632 1.00 90.81 195 SER A O 1
ATOM 1551 N N . ALA A 1 196 ? 19.227 -0.798 -20.638 1.00 91.06 196 ALA A N 1
ATOM 1552 C CA . ALA A 1 196 ? 19.441 -1.763 -21.714 1.00 91.06 196 ALA A CA 1
ATOM 1553 C C . ALA A 1 196 ? 18.710 -1.363 -23.007 1.00 91.06 196 ALA A C 1
ATOM 1555 O O . ALA A 1 196 ? 19.229 -1.573 -24.102 1.00 91.06 196 ALA A O 1
ATOM 1556 N N . LEU A 1 197 ? 17.521 -0.762 -22.897 1.00 92.69 197 LEU A N 1
ATOM 1557 C CA . LEU A 1 197 ? 16.738 -0.327 -24.052 1.00 92.69 197 LEU A CA 1
ATOM 1558 C C . LEU A 1 197 ? 17.319 0.929 -24.717 1.00 92.69 197 LEU A C 1
ATOM 1560 O O . LEU A 1 197 ? 17.542 0.942 -25.925 1.00 92.69 197 LEU A O 1
ATOM 1564 N N . TYR A 1 198 ? 17.566 1.981 -23.937 1.00 91.75 198 TYR A N 1
ATOM 1565 C CA . TYR A 1 198 ? 17.904 3.322 -24.430 1.00 91.75 198 TYR A CA 1
ATOM 1566 C C . TYR A 1 198 ? 19.298 3.812 -24.008 1.00 91.75 198 TYR A C 1
ATOM 1568 O O . TYR A 1 198 ? 19.640 4.970 -24.238 1.00 91.75 198 TYR A O 1
ATOM 1576 N N . GLY A 1 199 ? 20.119 2.961 -23.403 1.00 89.56 199 GLY A N 1
ATOM 1577 C CA . GLY A 1 199 ? 21.474 3.293 -22.972 1.00 89.56 199 GLY A CA 1
ATOM 1578 C C . GLY A 1 199 ? 21.552 4.029 -21.631 1.00 89.56 199 GLY A C 1
ATOM 1579 O O . GLY A 1 199 ? 20.571 4.539 -21.074 1.00 89.56 199 GLY A O 1
ATOM 1580 N N . LYS A 1 200 ? 22.784 4.142 -21.121 1.00 88.62 200 LYS A N 1
ATOM 1581 C CA . LYS A 1 200 ? 23.082 4.794 -19.832 1.00 88.62 200 LYS A CA 1
ATOM 1582 C C . LYS A 1 200 ? 22.767 6.290 -19.815 1.00 88.62 200 LYS A C 1
ATOM 1584 O O . LYS A 1 200 ? 22.564 6.856 -18.743 1.00 88.62 200 LYS A O 1
ATOM 1589 N N . ALA A 1 201 ? 22.786 6.962 -20.966 1.00 88.12 201 ALA A N 1
ATOM 1590 C CA . ALA A 1 201 ? 22.449 8.382 -21.048 1.00 88.12 201 ALA A CA 1
ATOM 1591 C C . ALA A 1 201 ? 20.981 8.623 -20.676 1.00 88.12 201 ALA A C 1
ATOM 1593 O O . ALA A 1 201 ? 20.693 9.540 -19.906 1.00 88.12 201 ALA A O 1
ATOM 1594 N N . TYR A 1 202 ? 20.071 7.768 -21.154 1.00 91.44 202 TYR A N 1
ATOM 1595 C CA . TYR A 1 202 ? 18.665 7.850 -20.780 1.00 91.44 202 TYR A CA 1
ATOM 1596 C C . TYR A 1 202 ? 18.438 7.494 -19.317 1.00 91.44 202 TYR A C 1
ATOM 1598 O O . TYR A 1 202 ? 17.780 8.251 -18.608 1.00 91.44 202 TYR A O 1
ATOM 1606 N N . GLU A 1 203 ? 19.059 6.419 -18.832 1.00 91.50 203 GLU A N 1
ATOM 1607 C CA . GLU A 1 203 ? 18.998 6.044 -17.416 1.00 91.50 203 GLU A CA 1
ATOM 1608 C C . GLU A 1 203 ? 19.389 7.213 -16.492 1.00 91.50 203 GLU A C 1
ATOM 1610 O O . GLU A 1 203 ? 18.698 7.501 -15.518 1.00 91.50 203 GLU A O 1
ATOM 1615 N N . LYS A 1 204 ? 20.468 7.934 -16.825 1.00 90.12 204 LYS A N 1
ATOM 1616 C CA . LYS A 1 204 ? 20.937 9.103 -16.061 1.00 90.12 204 LYS A CA 1
ATOM 1617 C C . LYS A 1 204 ? 20.009 10.314 -16.146 1.00 90.12 204 LYS A C 1
ATOM 1619 O O . LYS A 1 204 ? 20.059 11.164 -15.263 1.00 90.12 204 LYS A O 1
ATOM 1624 N N . SER A 1 205 ? 19.181 10.408 -17.187 1.00 90.62 205 SER A N 1
ATOM 1625 C CA . SER A 1 205 ? 18.168 11.465 -17.299 1.00 90.62 205 SER A CA 1
ATOM 1626 C C . SER A 1 205 ? 16.986 11.258 -16.340 1.00 90.62 205 SER A C 1
ATOM 1628 O O . SER A 1 205 ? 16.258 12.207 -16.048 1.00 90.62 205 SER A O 1
ATOM 1630 N N . LEU A 1 206 ? 16.827 10.043 -15.801 1.00 90.75 206 LEU A N 1
ATOM 1631 C CA . LEU A 1 206 ? 15.831 9.694 -14.788 1.00 90.75 206 LEU A CA 1
ATOM 1632 C C . LEU A 1 206 ? 16.415 9.964 -13.394 1.00 90.75 206 LEU A C 1
ATOM 1634 O O . LEU A 1 206 ? 17.080 9.117 -12.784 1.00 90.75 206 LEU A O 1
ATOM 1638 N N . THR A 1 207 ? 16.193 11.180 -12.899 1.00 87.94 207 THR A N 1
ATOM 1639 C CA . THR A 1 207 ? 16.802 11.704 -11.667 1.00 87.94 207 THR A CA 1
ATOM 1640 C C . THR A 1 207 ? 16.088 11.264 -10.394 1.00 87.94 207 THR A C 1
ATOM 1642 O O . THR A 1 207 ? 16.652 11.388 -9.309 1.00 87.94 207 THR A O 1
ATOM 1645 N N . SER A 1 208 ? 14.874 10.722 -10.499 1.00 86.75 208 SER A N 1
ATOM 1646 C CA . SER A 1 208 ? 14.110 10.229 -9.354 1.00 86.75 208 SER A CA 1
ATOM 1647 C C . SER A 1 208 ? 13.353 8.946 -9.676 1.00 86.75 208 SER A C 1
ATOM 1649 O O . SER A 1 208 ? 12.878 8.745 -10.793 1.00 86.75 208 SER A O 1
ATOM 1651 N N . ASP A 1 209 ? 13.175 8.094 -8.668 1.00 81.94 209 ASP A N 1
ATOM 1652 C CA . ASP A 1 209 ? 12.389 6.865 -8.814 1.00 81.94 209 ASP A CA 1
ATOM 1653 C C . ASP A 1 209 ? 10.888 7.138 -8.980 1.00 81.94 209 ASP A C 1
ATOM 1655 O O . ASP A 1 209 ? 10.168 6.272 -9.456 1.00 81.94 209 ASP A O 1
ATOM 1659 N N . GLY A 1 210 ? 10.406 8.348 -8.668 1.00 81.00 210 GLY A N 1
ATOM 1660 C CA . GLY A 1 210 ? 9.030 8.759 -8.973 1.00 81.00 210 GLY A CA 1
ATOM 1661 C C . GLY A 1 210 ? 8.741 8.871 -10.476 1.00 81.00 210 GLY A C 1
ATOM 1662 O O . GLY A 1 210 ? 7.583 8.826 -10.881 1.00 81.00 210 GLY A O 1
ATOM 1663 N N . GLN A 1 211 ? 9.781 8.985 -11.310 1.00 85.94 211 GLN A N 1
ATOM 1664 C CA . GLN A 1 211 ? 9.656 8.907 -12.771 1.00 85.94 211 GLN A CA 1
ATOM 1665 C C . GLN A 1 211 ? 9.557 7.456 -13.258 1.00 85.94 211 GLN A C 1
ATOM 1667 O O . GLN A 1 211 ? 9.109 7.207 -14.373 1.00 85.94 211 GLN A O 1
ATOM 1672 N N . LEU A 1 212 ? 9.971 6.492 -12.431 1.00 87.19 212 LEU A N 1
ATOM 1673 C CA . LEU A 1 212 ? 9.882 5.074 -12.742 1.00 87.19 212 LEU A CA 1
ATOM 1674 C C . LEU A 1 212 ? 8.475 4.591 -12.387 1.00 87.19 212 LEU A C 1
ATOM 1676 O O . LEU A 1 212 ? 8.103 4.484 -11.221 1.00 87.19 212 LEU A O 1
ATOM 1680 N N . LYS A 1 213 ? 7.682 4.309 -13.418 1.00 85.38 213 LYS A N 1
ATOM 1681 C CA . LYS A 1 213 ? 6.319 3.786 -13.292 1.00 85.38 213 LYS A CA 1
ATOM 1682 C C . LYS A 1 213 ? 6.306 2.294 -13.597 1.00 85.38 213 LYS A C 1
ATOM 1684 O O . LYS A 1 213 ? 5.736 1.867 -14.592 1.00 85.38 213 LYS A O 1
ATOM 1689 N N . ALA A 1 214 ? 6.980 1.494 -12.768 1.00 87.38 214 ALA A N 1
ATOM 1690 C CA . ALA A 1 214 ? 7.173 0.064 -13.039 1.00 87.38 214 ALA A CA 1
ATOM 1691 C C . ALA A 1 214 ? 5.869 -0.744 -13.147 1.00 87.38 214 ALA A C 1
ATOM 1693 O O . ALA A 1 214 ? 5.848 -1.782 -13.802 1.00 87.38 214 ALA A O 1
ATOM 1694 N N . THR A 1 215 ? 4.775 -0.264 -12.558 1.00 86.69 215 THR A N 1
ATOM 1695 C CA . THR A 1 215 ? 3.450 -0.893 -12.639 1.00 86.69 215 THR A CA 1
ATOM 1696 C C . THR A 1 215 ? 2.676 -0.535 -13.912 1.00 86.69 215 THR A C 1
ATOM 1698 O O . THR A 1 215 ? 1.626 -1.121 -14.171 1.00 86.69 215 THR A O 1
ATOM 1701 N N . GLU A 1 216 ? 3.193 0.380 -14.734 1.00 88.81 216 GLU A N 1
ATOM 1702 C CA . GLU A 1 216 ? 2.608 0.809 -16.003 1.00 88.81 216 GLU A CA 1
ATOM 1703 C C . GLU A 1 216 ? 3.484 0.364 -17.182 1.00 88.81 216 GLU A C 1
ATOM 1705 O O . GLU A 1 216 ? 4.674 0.083 -17.040 1.00 88.81 216 GLU A O 1
ATOM 1710 N N . LEU A 1 217 ? 2.881 0.260 -18.370 1.00 89.94 217 LEU A N 1
ATOM 1711 C CA . LEU A 1 217 ? 3.649 0.009 -19.586 1.00 89.94 217 LEU A CA 1
ATOM 1712 C C . LEU A 1 217 ? 4.528 1.234 -19.853 1.00 89.94 217 LEU A C 1
ATOM 1714 O O . LEU A 1 217 ? 4.015 2.352 -19.932 1.00 89.94 217 LEU A O 1
ATOM 1718 N N . TRP A 1 218 ? 5.833 1.033 -20.038 1.00 91.50 218 TRP A N 1
ATOM 1719 C CA . TRP A 1 218 ? 6.722 2.156 -20.315 1.00 91.50 218 TRP A CA 1
ATOM 1720 C C . TRP A 1 218 ? 6.436 2.745 -21.700 1.00 91.50 218 TRP A C 1
ATOM 1722 O O . TRP A 1 218 ? 6.696 2.118 -22.727 1.00 91.50 218 TRP A O 1
ATOM 1732 N N . ALA A 1 219 ? 5.909 3.968 -21.723 1.00 88.69 219 ALA A N 1
ATOM 1733 C CA . ALA A 1 219 ? 5.558 4.688 -22.949 1.00 88.69 219 ALA A CA 1
ATOM 1734 C C . ALA A 1 219 ? 6.430 5.931 -23.190 1.00 88.69 219 ALA A C 1
ATOM 1736 O O . ALA A 1 219 ? 6.336 6.563 -24.246 1.00 88.69 219 ALA A O 1
ATOM 1737 N N . GLU A 1 220 ? 7.273 6.297 -22.222 1.00 89.69 220 GLU A N 1
ATOM 1738 C CA . GLU A 1 220 ? 8.118 7.477 -22.335 1.00 89.69 220 GLU A CA 1
ATOM 1739 C C . GLU A 1 220 ? 9.271 7.236 -23.309 1.00 89.69 220 GLU A C 1
ATOM 1741 O O . GLU A 1 220 ? 9.871 6.158 -23.374 1.00 89.69 220 GLU A O 1
ATOM 1746 N N . LYS A 1 221 ? 9.577 8.275 -24.085 1.00 85.69 221 LYS A N 1
ATOM 1747 C CA . LYS A 1 221 ? 10.669 8.267 -25.054 1.00 85.69 221 LYS A CA 1
ATOM 1748 C C . LYS A 1 221 ? 11.826 9.109 -24.523 1.00 85.69 221 LYS A C 1
ATOM 1750 O O . LYS A 1 221 ? 11.581 10.152 -23.911 1.00 85.69 221 LYS A O 1
ATOM 1755 N N . PRO A 1 222 ? 13.076 8.709 -24.784 1.00 88.81 222 PRO A N 1
ATOM 1756 C CA . PRO A 1 222 ? 14.231 9.526 -24.452 1.00 88.81 222 PRO A CA 1
ATOM 1757 C C . PRO A 1 222 ? 14.186 10.891 -25.147 1.00 88.81 222 PRO A C 1
ATOM 1759 O O . PRO A 1 222 ? 13.826 10.974 -26.327 1.00 88.81 222 PRO A O 1
ATOM 1762 N N . PRO A 1 223 ? 14.590 11.975 -24.459 1.00 87.31 223 PRO A N 1
ATOM 1763 C CA . PRO A 1 223 ? 14.856 13.236 -25.130 1.00 87.31 223 PRO A CA 1
ATOM 1764 C C . PRO A 1 223 ? 16.019 13.061 -26.111 1.00 87.31 223 PRO A C 1
ATOM 1766 O O . PRO A 1 223 ? 16.896 12.220 -25.907 1.00 87.31 223 PRO A O 1
ATOM 1769 N N . LYS A 1 224 ? 16.079 13.907 -27.147 1.00 84.56 224 LYS A N 1
ATOM 1770 C CA . LYS A 1 224 ? 17.090 13.814 -28.217 1.00 84.56 224 LYS A CA 1
ATOM 1771 C C . LYS A 1 224 ? 18.522 13.676 -27.690 1.00 84.56 224 LYS A C 1
ATOM 1773 O O . LYS A 1 224 ? 19.277 12.886 -28.231 1.00 84.56 224 LYS A O 1
ATOM 1778 N N . ALA A 1 225 ? 18.881 14.413 -26.638 1.00 85.06 225 ALA A N 1
ATOM 1779 C CA . ALA A 1 225 ? 20.225 14.397 -26.052 1.00 85.06 225 ALA A CA 1
ATOM 1780 C C . ALA A 1 225 ? 20.570 13.103 -25.287 1.00 85.06 225 ALA A C 1
ATOM 1782 O O . ALA A 1 225 ? 21.745 12.826 -25.064 1.00 85.06 225 ALA A O 1
ATOM 1783 N N . ALA A 1 226 ? 19.562 12.332 -24.876 1.00 87.19 226 ALA A N 1
ATOM 1784 C CA . ALA A 1 226 ? 19.727 11.091 -24.124 1.00 87.19 226 ALA A CA 1
ATOM 1785 C C . ALA A 1 226 ? 19.441 9.837 -24.963 1.00 87.19 226 ALA A C 1
ATOM 1787 O O . ALA A 1 226 ? 19.583 8.725 -24.460 1.00 87.19 226 ALA A O 1
ATOM 1788 N N . PHE A 1 227 ? 19.038 10.004 -26.225 1.00 86.25 227 PHE A N 1
ATOM 1789 C CA . PHE A 1 227 ? 18.877 8.896 -27.156 1.00 86.25 227 PHE A CA 1
ATOM 1790 C C . PHE A 1 227 ? 20.247 8.274 -27.490 1.00 86.25 227 PHE A C 1
ATOM 1792 O O . PHE A 1 227 ? 21.230 9.013 -27.642 1.00 86.25 227 PHE A O 1
ATOM 1799 N N . PRO A 1 228 ? 20.357 6.942 -27.644 1.00 80.69 228 PRO A N 1
ATOM 1800 C CA . PRO A 1 228 ? 21.558 6.335 -28.206 1.00 80.69 228 PRO A CA 1
ATOM 1801 C C . PRO A 1 228 ? 21.914 6.983 -29.547 1.00 80.69 228 PRO A C 1
ATOM 1803 O O . PRO A 1 228 ? 21.038 7.283 -30.347 1.00 80.69 228 PRO A O 1
ATOM 1806 N N . CYS A 1 229 ? 23.193 7.252 -29.794 1.00 74.94 229 CYS A N 1
ATOM 1807 C CA . CYS A 1 229 ? 23.648 7.991 -30.984 1.00 74.94 229 CYS A CA 1
ATOM 1808 C C . CYS A 1 229 ? 23.228 9.483 -31.071 1.00 74.94 229 CYS A C 1
ATOM 1810 O O . CYS A 1 229 ? 23.406 10.097 -32.120 1.00 74.94 229 CYS A O 1
ATOM 1812 N N . ALA A 1 230 ? 22.778 10.122 -29.979 1.00 74.00 230 ALA A N 1
ATOM 1813 C CA . ALA A 1 230 ? 22.414 11.553 -29.934 1.00 74.00 230 ALA A CA 1
ATOM 1814 C C . ALA A 1 230 ? 23.478 12.532 -30.475 1.00 74.00 230 ALA A C 1
ATOM 1816 O O . ALA A 1 230 ? 23.142 13.595 -30.999 1.00 74.00 230 ALA A O 1
ATOM 1817 N N . THR A 1 231 ? 24.760 12.199 -30.315 1.00 64.56 231 THR A N 1
ATOM 1818 C CA . THR A 1 231 ? 25.902 13.034 -30.724 1.00 64.56 231 THR A CA 1
ATOM 1819 C C . THR A 1 231 ? 26.404 12.725 -32.129 1.00 64.56 231 THR A C 1
ATOM 1821 O O . THR A 1 231 ? 27.331 13.378 -32.606 1.00 64.56 231 THR A O 1
ATOM 1824 N N . ALA A 1 232 ? 25.821 11.734 -32.801 1.00 59.88 232 ALA A N 1
ATOM 1825 C CA . ALA A 1 232 ? 26.247 11.358 -34.128 1.00 59.88 232 ALA A CA 1
ATOM 1826 C C . ALA A 1 232 ? 25.686 12.350 -35.160 1.00 59.88 232 ALA A C 1
ATOM 1828 O O . ALA A 1 232 ? 24.588 12.198 -35.679 1.00 59.88 232 ALA A O 1
ATOM 1829 N N . THR A 1 233 ? 26.489 13.348 -35.520 1.00 54.72 233 THR A N 1
ATOM 1830 C CA . THR A 1 233 ? 26.376 14.106 -36.785 1.00 54.72 233 THR A CA 1
ATOM 1831 C C . THR A 1 233 ? 26.861 13.288 -37.995 1.00 54.72 233 THR A C 1
ATOM 1833 O O . THR A 1 233 ? 27.128 13.819 -39.069 1.00 54.72 233 THR A O 1
ATOM 1836 N N . ALA A 1 234 ? 27.021 11.986 -37.792 1.00 55.56 234 ALA A N 1
ATOM 1837 C CA . ALA A 1 234 ? 27.819 11.062 -38.565 1.00 55.56 234 ALA A CA 1
ATOM 1838 C C . ALA A 1 234 ? 26.934 10.244 -39.521 1.00 55.56 234 ALA A C 1
ATOM 1840 O O . ALA A 1 234 ? 25.770 9.993 -39.227 1.00 55.56 234 ALA A O 1
ATOM 1841 N N . GLN A 1 235 ? 27.460 9.813 -40.667 1.00 65.62 235 GLN A N 1
ATOM 1842 C CA . GLN A 1 235 ? 26.724 8.923 -41.580 1.00 65.62 235 GLN A CA 1
ATOM 1843 C C . GLN A 1 235 ? 26.365 7.595 -40.882 1.00 65.62 235 GLN A C 1
ATOM 1845 O O . GLN A 1 235 ? 27.065 7.181 -39.959 1.00 65.62 235 GLN A O 1
ATOM 1850 N N . HIS A 1 236 ? 25.308 6.902 -41.329 1.00 72.50 236 HIS A N 1
ATOM 1851 C CA . HIS A 1 236 ? 24.842 5.617 -40.767 1.00 72.50 236 HIS A CA 1
ATOM 1852 C C . HIS A 1 236 ? 25.990 4.630 -40.482 1.00 72.50 236 HIS A C 1
ATOM 1854 O O . HIS A 1 236 ? 26.081 4.051 -39.405 1.00 72.50 236 HIS A O 1
ATOM 1860 N N . THR A 1 237 ? 26.940 4.523 -41.412 1.00 69.94 237 THR A N 1
ATOM 1861 C CA . THR A 1 237 ? 28.138 3.678 -41.299 1.00 69.94 237 THR A CA 1
ATOM 1862 C C . THR A 1 237 ? 29.018 4.007 -40.098 1.00 69.94 237 THR A C 1
ATOM 1864 O O . THR A 1 237 ? 29.590 3.105 -39.511 1.00 69.94 237 THR A O 1
ATOM 1867 N N . GLN A 1 238 ? 29.115 5.272 -39.695 1.00 70.44 238 GLN A N 1
ATOM 1868 C CA . GLN A 1 238 ? 29.871 5.699 -38.516 1.00 70.44 238 GLN A CA 1
ATOM 1869 C C . GLN A 1 238 ? 29.085 5.485 -37.213 1.00 70.44 238 GLN A C 1
ATOM 1871 O O . GLN A 1 238 ? 29.695 5.287 -36.163 1.00 70.44 238 GLN A O 1
ATOM 1876 N N . MET A 1 239 ? 27.747 5.516 -37.267 1.00 73.56 239 MET A N 1
ATOM 1877 C CA . MET A 1 239 ? 26.887 5.211 -36.114 1.00 73.56 239 MET A CA 1
ATOM 1878 C C . MET A 1 239 ? 26.858 3.715 -35.798 1.00 73.56 239 MET A C 1
ATOM 1880 O O . MET A 1 239 ? 26.818 3.339 -34.629 1.00 73.56 239 MET A O 1
ATOM 1884 N N . CYS A 1 240 ? 26.901 2.892 -36.846 1.00 79.56 240 CYS A N 1
ATOM 1885 C CA . CYS A 1 240 ? 26.725 1.445 -36.780 1.00 79.56 240 CYS A CA 1
ATOM 1886 C C . CYS A 1 240 ? 28.030 0.649 -36.750 1.00 79.56 240 CYS A C 1
ATOM 1888 O O . CYS A 1 240 ? 28.011 -0.578 -36.806 1.00 79.56 240 CYS A O 1
ATOM 1890 N N . THR A 1 241 ? 29.170 1.327 -36.612 1.00 73.88 241 THR A N 1
ATOM 1891 C CA . THR A 1 241 ? 30.434 0.654 -36.312 1.00 73.88 241 THR A CA 1
ATOM 1892 C C . THR A 1 241 ? 30.404 0.142 -34.870 1.00 73.88 241 THR A C 1
ATOM 1894 O O . THR A 1 241 ? 30.208 0.953 -33.955 1.00 73.88 241 THR A O 1
ATOM 1897 N N . PRO A 1 242 ? 30.649 -1.160 -34.629 1.00 61.88 242 PRO A N 1
ATOM 1898 C CA . PRO A 1 242 ? 30.738 -1.709 -33.283 1.00 61.88 242 PRO A CA 1
ATOM 1899 C C . PRO A 1 242 ? 31.756 -0.922 -32.456 1.00 61.88 242 PRO A C 1
ATOM 1901 O O . PRO A 1 242 ? 32.925 -0.793 -32.826 1.00 61.88 242 PRO A O 1
ATOM 1904 N N . ALA A 1 243 ? 31.306 -0.341 -31.348 1.00 60.44 243 ALA A N 1
ATOM 1905 C CA . ALA A 1 243 ? 32.177 0.428 -30.477 1.00 60.44 243 ALA A CA 1
ATOM 1906 C C . ALA A 1 243 ? 33.094 -0.512 -29.673 1.00 60.44 243 ALA A C 1
ATOM 1908 O O . ALA A 1 243 ? 32.682 -1.598 -29.269 1.00 60.44 243 ALA A O 1
ATOM 1909 N N . SER A 1 244 ? 34.322 -0.079 -29.366 1.00 58.72 244 SER A N 1
ATOM 1910 C CA . SER A 1 244 ? 35.115 -0.726 -28.314 1.00 58.72 244 SER A CA 1
ATOM 1911 C C . SER A 1 244 ? 34.348 -0.692 -26.980 1.00 58.72 244 SER A C 1
ATOM 1913 O O . SER A 1 244 ? 33.522 0.195 -26.746 1.00 58.72 244 SER A O 1
ATOM 1915 N N . THR A 1 245 ? 34.614 -1.649 -26.086 1.00 56.88 245 THR A N 1
ATOM 1916 C CA . THR A 1 245 ? 33.837 -1.909 -24.853 1.00 56.88 245 THR A CA 1
ATOM 1917 C C . THR A 1 245 ? 33.558 -0.673 -23.984 1.00 56.88 245 THR A C 1
ATOM 1919 O O . THR A 1 245 ? 32.492 -0.582 -23.378 1.00 56.88 245 THR A O 1
ATOM 1922 N N . ALA A 1 246 ? 34.455 0.319 -23.952 1.00 50.78 246 ALA A N 1
ATOM 1923 C CA . ALA A 1 246 ? 34.279 1.554 -23.178 1.00 50.78 246 ALA A CA 1
ATOM 1924 C C . ALA A 1 246 ? 33.271 2.557 -23.789 1.00 50.78 246 ALA A C 1
ATOM 1926 O O . ALA A 1 246 ? 32.702 3.370 -23.062 1.00 50.78 246 ALA A O 1
ATOM 1927 N N . ALA A 1 247 ? 33.018 2.501 -25.101 1.00 58.38 247 ALA A N 1
ATOM 1928 C CA . ALA A 1 247 ? 32.109 3.404 -25.817 1.00 58.38 247 ALA A CA 1
ATOM 1929 C C . ALA A 1 247 ? 30.748 2.766 -26.171 1.00 58.38 247 ALA A C 1
ATOM 1931 O O . ALA A 1 247 ? 29.891 3.439 -26.745 1.00 58.38 247 ALA A O 1
ATOM 1932 N N . ALA A 1 248 ? 30.537 1.494 -25.813 1.00 62.72 248 ALA A N 1
ATOM 1933 C CA . ALA A 1 248 ? 29.348 0.720 -26.175 1.00 62.72 248 ALA A CA 1
ATOM 1934 C C . ALA A 1 248 ? 28.063 1.173 -25.461 1.00 62.72 248 ALA A C 1
ATOM 1936 O O . ALA A 1 248 ? 26.983 1.055 -26.019 1.00 62.72 248 ALA A O 1
ATOM 1937 N N . ALA A 1 249 ? 28.147 1.759 -24.262 1.00 67.94 249 ALA A N 1
ATOM 1938 C CA . ALA A 1 249 ? 26.977 1.986 -23.399 1.00 67.94 249 ALA A CA 1
ATOM 1939 C C . ALA A 1 249 ? 25.865 2.908 -23.960 1.00 67.94 249 ALA A C 1
ATOM 1941 O O . ALA A 1 249 ? 24.794 2.977 -23.364 1.00 67.94 249 ALA A O 1
ATOM 1942 N N . ASN A 1 250 ? 26.118 3.646 -25.049 1.00 72.38 250 ASN A N 1
ATOM 1943 C CA . ASN A 1 250 ? 25.130 4.470 -25.771 1.00 72.38 250 ASN A CA 1
ATOM 1944 C C . ASN A 1 250 ? 25.258 4.310 -27.303 1.00 72.38 250 ASN A C 1
ATOM 1946 O O . ASN A 1 250 ? 24.972 5.243 -28.060 1.00 72.38 250 ASN A O 1
ATOM 1950 N N . ARG A 1 251 ? 25.773 3.161 -27.747 1.00 75.06 251 ARG A N 1
ATOM 1951 C CA . ARG A 1 251 ? 26.045 2.791 -29.143 1.00 75.06 251 ARG A CA 1
ATOM 1952 C C . ARG A 1 251 ? 25.563 1.353 -29.389 1.00 75.06 251 ARG A C 1
ATOM 1954 O O . ARG A 1 251 ? 25.200 0.682 -28.419 1.00 75.06 251 ARG A O 1
ATOM 1961 N N . PRO A 1 252 ? 25.555 0.870 -30.644 1.00 77.06 252 PRO A N 1
ATOM 1962 C CA . PRO A 1 252 ? 25.270 -0.536 -30.913 1.00 77.06 252 PRO A CA 1
ATOM 1963 C C . PRO A 1 252 ? 26.170 -1.455 -30.072 1.00 77.06 252 PRO A C 1
ATOM 1965 O O . PRO A 1 252 ? 27.357 -1.171 -29.878 1.00 77.06 252 PRO A O 1
ATOM 1968 N N . GLY A 1 253 ? 25.582 -2.511 -29.520 1.00 77.19 253 GLY A N 1
ATOM 1969 C CA . GLY A 1 253 ? 26.169 -3.438 -28.557 1.00 77.19 253 GLY A CA 1
ATOM 1970 C C . GLY A 1 253 ? 25.963 -3.056 -27.087 1.00 77.19 253 GLY A C 1
ATOM 1971 O O . GLY A 1 253 ? 26.256 -3.871 -26.214 1.00 77.19 253 GLY A O 1
ATOM 1972 N N . GLY A 1 254 ? 25.468 -1.851 -26.777 1.00 79.62 254 GLY A N 1
ATOM 1973 C CA . GLY A 1 254 ? 25.162 -1.446 -25.396 1.00 79.62 254 GLY A CA 1
ATOM 1974 C C . GLY A 1 254 ? 23.828 -0.731 -25.191 1.00 79.62 254 GLY A C 1
ATOM 1975 O O . GLY A 1 254 ? 23.535 -0.352 -24.059 1.00 79.62 254 GLY A O 1
ATOM 1976 N N . ALA A 1 255 ? 23.020 -0.569 -26.242 1.00 88.50 255 ALA A N 1
ATOM 1977 C CA . ALA A 1 255 ? 21.626 -0.147 -26.148 1.00 88.50 255 ALA A CA 1
ATOM 1978 C C . ALA A 1 255 ? 20.802 -0.782 -27.278 1.00 88.50 255 ALA A C 1
ATOM 1980 O O . ALA A 1 255 ? 21.091 -0.548 -28.452 1.00 88.50 255 ALA A O 1
ATOM 1981 N N . LEU A 1 256 ? 19.728 -1.495 -26.931 1.00 90.12 256 LEU A N 1
ATOM 1982 C CA . LEU A 1 256 ? 18.890 -2.213 -27.896 1.00 90.12 256 LEU A CA 1
ATOM 1983 C C . LEU A 1 256 ? 18.288 -1.281 -28.960 1.00 90.12 256 LEU A C 1
ATOM 1985 O O . LEU A 1 256 ? 18.176 -1.657 -30.119 1.00 90.12 256 LEU A O 1
ATOM 1989 N N . ALA A 1 257 ? 17.926 -0.046 -28.601 1.00 89.56 257 ALA A N 1
ATOM 1990 C CA . ALA A 1 257 ? 17.422 0.927 -29.568 1.00 89.56 257 ALA A CA 1
ATOM 1991 C C . ALA A 1 257 ? 18.478 1.332 -30.616 1.00 89.56 257 ALA A C 1
ATOM 1993 O O . ALA A 1 257 ? 18.111 1.631 -31.749 1.00 89.56 257 ALA A O 1
ATOM 1994 N N . ALA A 1 258 ? 19.770 1.330 -30.265 1.00 86.19 258 ALA A N 1
ATOM 1995 C CA . ALA A 1 258 ? 20.844 1.544 -31.235 1.00 86.19 258 ALA A CA 1
ATOM 1996 C C . ALA A 1 258 ? 21.052 0.308 -32.117 1.00 86.19 258 ALA A C 1
ATOM 1998 O O . ALA A 1 258 ? 21.244 0.454 -33.320 1.00 86.19 258 ALA A O 1
ATOM 1999 N N . ASP A 1 259 ? 20.961 -0.890 -31.530 1.00 85.81 259 ASP A N 1
ATOM 2000 C CA . ASP A 1 259 ? 21.046 -2.154 -32.268 1.00 85.81 259 ASP A CA 1
ATOM 2001 C C . ASP A 1 259 ? 19.937 -2.267 -33.317 1.00 85.81 259 ASP A C 1
ATOM 2003 O O . ASP A 1 259 ? 20.216 -2.596 -34.463 1.00 85.81 259 ASP A O 1
ATOM 2007 N N . ILE A 1 260 ? 18.702 -1.899 -32.959 1.00 87.50 260 ILE A N 1
ATOM 2008 C CA . ILE A 1 260 ? 17.553 -1.894 -33.876 1.00 87.50 260 ILE A CA 1
ATOM 2009 C C . ILE A 1 260 ? 17.737 -0.899 -35.028 1.00 87.50 260 ILE A C 1
ATOM 2011 O O . ILE A 1 260 ? 17.280 -1.171 -36.129 1.00 87.50 260 ILE A O 1
ATOM 2015 N N . ILE A 1 261 ? 18.360 0.260 -34.792 1.00 85.00 261 ILE A N 1
ATOM 2016 C CA . ILE A 1 261 ? 18.601 1.258 -35.852 1.00 85.00 261 ILE A CA 1
ATOM 2017 C C . ILE A 1 261 ? 19.665 0.785 -36.844 1.00 85.00 261 ILE A C 1
ATOM 2019 O O . ILE A 1 261 ? 19.625 1.181 -38.004 1.00 85.00 261 ILE A O 1
ATOM 2023 N N . CYS A 1 262 ? 20.632 0.002 -36.369 1.00 83.12 262 CYS A N 1
ATOM 2024 C CA . CYS A 1 262 ? 21.775 -0.446 -37.158 1.00 83.12 262 CYS A CA 1
ATOM 2025 C C . CYS A 1 262 ? 21.580 -1.796 -37.848 1.00 83.12 262 CYS A C 1
ATOM 2027 O O . CYS A 1 262 ? 22.417 -2.169 -38.675 1.00 83.12 262 CYS A O 1
ATOM 2029 N N . LEU A 1 263 ? 20.516 -2.511 -37.482 1.00 81.44 263 LEU A N 1
ATOM 2030 C CA . LEU A 1 263 ? 20.028 -3.718 -38.136 1.00 81.44 263 LEU A CA 1
ATOM 2031 C C . LEU A 1 263 ? 19.219 -3.364 -39.393 1.00 81.44 263 LEU A C 1
ATOM 2033 O O . LEU A 1 263 ? 19.390 -4.080 -40.405 1.00 81.44 263 LEU A O 1
#

Foldseek 3Di:
DVVVVVVVVVVVVVVVVVVVVVVPPCPCVVVLVVLVVLLCVLLDAPAADWDFPDNVDPPGDIDHPLVVLVVQLLVLLLVLLLLDDVLLVCCLVVCVCNVALVSCVVSVNCVVQPVSHVVSSVSSSVSVCCCPPPDPNNVVVCVVVVPNDDNVVSVVCNVVSVVVSVVSVVVSVVSVVVSVVVLVVLLVSSLVSVLQAFFPLQSVVCPDSVVRPNNDRDPDDGDLCSGQCSVDPDPLVVQLDCDDPVPCRSGPPNHSNNVSSND